Protein AF-A0A3M1T4E7-F1 (afdb_monomer)

Radius of gyration: 30.23 Å; Cα contacts (8 Å, |Δi|>4): 117; chains: 1; bounding box: 96×36×59 Å

Secondary structure (DSSP, 8-state):
---HHHHHHHHHHHHHHHHHHHHGGGS-SEEEEEE-TTS-EEEEEEHHHHHHHHHHHHHHHHHHHHHHHHH----TT-HHHHHHHHHHHHHHHHHHHHHHHHHHHHHTT----HHHHHHHHHHHHHHHHHHHHHHHHHHHHHHHHHHHH---TTSHHHHHHHHHHHHHHS------------------

Solvent-accessible surface area (backbone atoms only — not comparable to full-atom values): 11152 Å² total; per-residue (Å²): 129,86,48,75,50,53,53,52,41,50,49,51,33,53,48,46,45,50,50,43,63,73,48,52,86,73,46,48,68,75,19,66,66,37,62,49,99,88,53,46,77,79,36,69,30,56,36,70,55,48,58,45,45,54,37,48,50,44,47,52,50,51,53,52,64,66,46,53,69,76,74,54,83,71,66,87,85,51,63,68,56,56,58,52,52,44,50,50,54,42,51,52,45,52,52,51,48,50,52,47,49,53,44,51,38,34,53,68,67,52,72,69,58,56,78,59,53,50,58,51,56,49,46,56,54,51,50,54,56,52,55,60,53,54,56,48,56,55,51,50,54,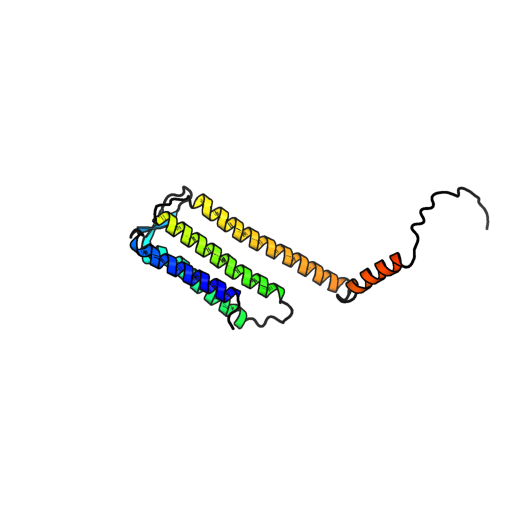54,52,50,49,36,65,74,68,66,55,66,90,81,59,58,72,61,47,55,55,48,53,52,48,52,56,66,68,56,72,76,93,74,87,82,90,82,88,83,82,89,82,82,92,82,88,134

Nearest PDB structures (foldseek):
  6wm3-assembly1_3  TM=3.863E-01  e=1.096E+00  Homo sapiens
  7u8p-assembly1_o  TM=3.570E-01  e=1.447E+00  Sus scrofa
  7u4t-assembly1_9  TM=3.219E-01  e=1.447E+00  Homo sapiens
  9brz-assembly1_g  TM=3.824E-01  e=2.388E+00  Mus musculus
  6xby-assembly1_g  TM=3.246E-01  e=2.525E+00  Bos taurus

Mean predicted aligned error: 13.59 Å

Foldseek 3Di:
DDDPLLVLLVVLLVVLVVVLVVCLVLFDQWQQQDADPVLHGPDTDGSVCSQCVLSVVSVVLSVVLSCVVVPDPDPPPVPVVVVVSSVLNNLVSVLSSQVSVQSSCVRSVVSDRCNVVVVVSVVVNVVSVVVVVVVVVVVVVVVVCCVVVVDDPPPDPVVVVVVVVVVVVPDDPDDDDDDDDDDDDDDD

pLDDT: mean 78.09, std 20.03, range [35.38, 98.0]

Sequence (188 aa):
MPRKAEIGAIALVVFAFAIGFAVYPQLPENYASHWNFAGEIDGYLPKSWGLFLIPAVMGVWVAILSLVPRFDRFPDNVRSFRSYYDGLIILICLFLLAINLQSILWNLGLQITPNTTFPILFGILWFYLGIQGGDRHRYYLAQTATIVEGVPRRRTRSRCRNALALRTAKGGWGVDSRSATTRSQTRH

Structure (mmCIF, N/CA/C/O backbone):
data_AF-A0A3M1T4E7-F1
#
_entry.id   AF-A0A3M1T4E7-F1
#
loop_
_atom_site.group_PDB
_atom_site.id
_atom_site.type_symbol
_atom_site.label_atom_id
_atom_site.label_alt_id
_atom_site.label_comp_id
_atom_site.label_asym_id
_atom_site.label_entity_id
_atom_site.label_seq_id
_atom_site.pdbx_PDB_ins_code
_atom_site.Cartn_x
_atom_site.Cartn_y
_atom_site.Cartn_z
_atom_site.occupancy
_atom_site.B_iso_or_equiv
_atom_site.auth_seq_id
_atom_site.auth_comp_id
_atom_site.auth_asym_id
_atom_site.auth_atom_id
_atom_site.pdbx_PDB_model_num
ATOM 1 N N . MET A 1 1 ? -2.465 -11.998 -24.389 1.00 43.97 1 MET A N 1
ATOM 2 C CA . MET A 1 1 ? -2.350 -12.822 -23.166 1.00 43.97 1 MET A CA 1
ATOM 3 C C . MET A 1 1 ? -1.848 -11.933 -22.044 1.00 43.97 1 MET A C 1
ATOM 5 O O . MET A 1 1 ? -0.958 -11.133 -22.332 1.00 43.97 1 MET A O 1
ATOM 9 N N . PRO A 1 2 ? -2.424 -12.016 -20.833 1.00 61.44 2 PRO A N 1
ATOM 10 C CA . PRO A 1 2 ? -1.954 -11.224 -19.706 1.00 61.44 2 PRO A CA 1
ATOM 11 C C . PRO A 1 2 ? -0.501 -11.583 -19.391 1.00 61.44 2 PRO A C 1
ATOM 13 O O . PRO A 1 2 ? -0.096 -12.746 -19.476 1.00 61.44 2 PRO A O 1
ATOM 16 N N . ARG A 1 3 ? 0.310 -10.572 -19.094 1.00 78.31 3 ARG A N 1
ATOM 17 C CA . ARG A 1 3 ? 1.732 -10.761 -18.780 1.00 78.31 3 ARG A CA 1
ATOM 18 C C . ARG A 1 3 ? 1.878 -11.440 -17.419 1.00 78.31 3 ARG A C 1
ATOM 20 O O . ARG A 1 3 ? 1.020 -11.300 -16.553 1.00 78.31 3 ARG A O 1
ATOM 27 N N . LYS A 1 4 ? 3.006 -12.121 -17.183 1.00 84.56 4 LYS A N 1
ATOM 28 C CA . LYS A 1 4 ? 3.296 -12.765 -15.884 1.00 84.56 4 LYS A CA 1
ATOM 29 C C . LYS A 1 4 ? 3.168 -11.784 -14.707 1.00 84.56 4 LYS A C 1
ATOM 31 O O . LYS A 1 4 ? 2.613 -12.145 -13.676 1.00 84.56 4 LYS A O 1
ATOM 36 N N . ALA A 1 5 ? 3.628 -10.543 -14.885 1.00 86.44 5 ALA A N 1
ATOM 37 C CA . ALA A 1 5 ? 3.515 -9.491 -13.876 1.00 86.44 5 ALA A CA 1
ATOM 38 C C . ALA A 1 5 ? 2.066 -9.031 -13.644 1.00 86.44 5 ALA A C 1
ATOM 40 O O . ALA A 1 5 ? 1.688 -8.779 -12.509 1.00 86.44 5 ALA A O 1
ATOM 41 N N . GLU A 1 6 ? 1.230 -8.980 -14.685 1.00 89.00 6 GLU A N 1
ATOM 42 C CA . GLU A 1 6 ? -0.196 -8.655 -14.531 1.00 89.00 6 GLU A CA 1
ATOM 43 C C . GLU A 1 6 ? -0.913 -9.740 -13.728 1.00 89.00 6 GLU A C 1
ATOM 45 O O . GLU A 1 6 ? -1.648 -9.425 -12.802 1.00 89.00 6 GLU A O 1
ATOM 50 N N . ILE A 1 7 ? -0.644 -11.016 -14.025 1.00 92.12 7 ILE A N 1
ATOM 51 C CA . ILE A 1 7 ? -1.199 -12.146 -13.265 1.00 92.12 7 ILE A CA 1
ATOM 52 C C . ILE A 1 7 ? -0.763 -12.064 -11.798 1.00 92.12 7 ILE A C 1
ATOM 54 O O . ILE A 1 7 ? -1.594 -12.207 -10.906 1.00 92.12 7 ILE A O 1
ATOM 58 N N . GLY A 1 8 ? 0.521 -11.787 -11.545 1.00 94.06 8 GLY A N 1
ATOM 59 C CA . GLY A 1 8 ? 1.037 -11.593 -10.190 1.00 94.06 8 GLY A CA 1
ATOM 60 C C . GLY A 1 8 ? 0.361 -10.429 -9.461 1.00 94.06 8 GLY A C 1
ATOM 61 O O . GLY A 1 8 ? -0.056 -10.582 -8.318 1.00 94.06 8 GLY A O 1
ATOM 62 N N . ALA A 1 9 ? 0.185 -9.287 -10.125 1.00 94.50 9 ALA A N 1
ATOM 63 C CA . ALA A 1 9 ? -0.476 -8.122 -9.545 1.00 94.50 9 ALA A CA 1
ATOM 64 C C . ALA A 1 9 ? -1.962 -8.383 -9.250 1.00 94.50 9 ALA A C 1
ATOM 66 O O . ALA A 1 9 ? -2.443 -8.049 -8.172 1.00 94.50 9 ALA A O 1
ATOM 67 N N . ILE A 1 10 ? -2.676 -9.044 -10.165 1.00 95.06 10 ILE A N 1
ATOM 68 C CA . ILE A 1 10 ? -4.068 -9.467 -9.957 1.00 95.06 10 ILE A CA 1
ATOM 69 C C . ILE A 1 10 ? -4.156 -10.433 -8.771 1.00 95.06 10 ILE A C 1
ATOM 71 O O . ILE A 1 10 ? -5.038 -10.280 -7.930 1.00 95.06 10 ILE A O 1
ATOM 75 N N . ALA A 1 11 ? -3.228 -11.386 -8.659 1.00 96.25 11 ALA A N 1
ATOM 76 C CA . ALA A 1 11 ? -3.179 -12.300 -7.524 1.00 96.25 11 ALA A CA 1
ATOM 77 C C . ALA A 1 11 ? -2.989 -11.549 -6.195 1.00 96.25 11 ALA A C 1
ATOM 79 O O . ALA A 1 11 ? -3.667 -11.874 -5.226 1.00 96.25 11 ALA A O 1
ATOM 80 N N . LEU A 1 12 ? -2.146 -10.509 -6.156 1.00 97.38 12 LEU A N 1
ATOM 81 C CA . LEU A 1 12 ? -1.98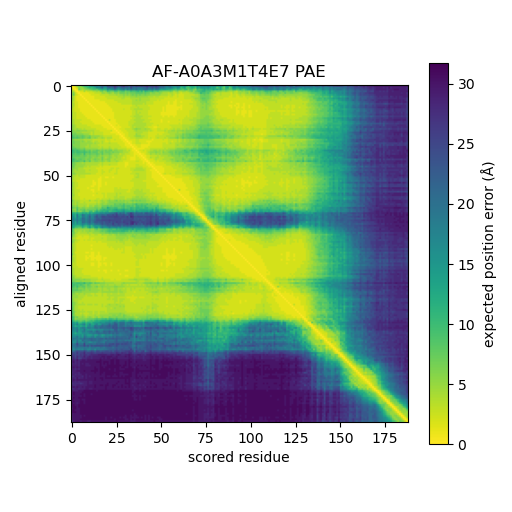5 -9.654 -4.970 1.00 97.38 12 LEU A CA 1
ATOM 82 C C . LEU A 1 12 ? -3.272 -8.897 -4.617 1.00 97.38 12 LEU A C 1
ATOM 84 O O . LEU A 1 12 ? -3.607 -8.796 -3.441 1.00 97.38 12 LEU A O 1
ATOM 88 N N . VAL A 1 13 ? -4.010 -8.393 -5.612 1.00 97.50 13 VAL A N 1
ATOM 89 C CA . VAL A 1 13 ? -5.308 -7.731 -5.391 1.00 97.50 13 VAL A CA 1
ATOM 90 C C . VAL A 1 13 ? -6.316 -8.716 -4.801 1.00 97.50 13 VAL A C 1
ATOM 92 O O . VAL A 1 13 ? -6.927 -8.431 -3.774 1.00 97.50 13 VAL A O 1
ATOM 95 N N . VAL A 1 14 ? -6.462 -9.896 -5.411 1.00 97.88 14 VAL A N 1
ATOM 96 C CA . VAL A 1 14 ? -7.365 -10.950 -4.920 1.00 97.88 14 VAL A CA 1
ATOM 97 C C . VAL A 1 14 ? -6.980 -11.374 -3.506 1.00 97.88 14 VAL A C 1
ATOM 99 O O . VAL A 1 14 ? -7.850 -11.519 -2.653 1.00 97.88 14 VAL A O 1
ATOM 102 N N . PHE A 1 15 ? -5.685 -11.520 -3.239 1.00 98.00 15 PHE A N 1
ATOM 103 C CA . PHE A 1 15 ? -5.168 -11.843 -1.916 1.00 98.00 15 PHE A CA 1
ATOM 104 C C . PHE A 1 15 ? -5.513 -10.765 -0.878 1.00 98.00 15 PHE A C 1
ATOM 106 O O . PHE A 1 15 ? -5.985 -11.103 0.206 1.00 98.00 15 PHE A O 1
ATOM 113 N N . ALA A 1 16 ? -5.366 -9.480 -1.219 1.00 97.75 16 ALA A N 1
ATOM 114 C CA . ALA A 1 16 ? -5.744 -8.369 -0.344 1.00 97.75 16 ALA A CA 1
ATOM 115 C C . ALA A 1 16 ? -7.240 -8.410 0.018 1.00 97.75 16 ALA A C 1
ATOM 117 O O . ALA A 1 16 ? -7.603 -8.318 1.190 1.00 97.75 16 ALA A O 1
ATOM 118 N N . PHE A 1 17 ? -8.112 -8.626 -0.975 1.00 97.88 17 PHE A N 1
ATOM 119 C CA . PHE A 1 17 ? -9.547 -8.798 -0.734 1.00 97.88 17 PHE A CA 1
ATOM 120 C C . PHE A 1 17 ? -9.845 -10.034 0.119 1.00 97.88 17 PHE A C 1
ATOM 122 O O . PHE A 1 17 ? -10.643 -9.944 1.047 1.00 97.88 17 PHE A O 1
ATOM 129 N N . ALA A 1 18 ? -9.199 -11.169 -0.161 1.00 98.00 18 ALA A N 1
ATOM 130 C CA . ALA A 1 18 ? -9.402 -12.409 0.582 1.00 98.00 18 ALA A CA 1
ATOM 131 C C . ALA A 1 18 ? -9.062 -12.248 2.070 1.00 98.00 18 ALA A C 1
ATOM 133 O O . ALA A 1 18 ? -9.845 -12.670 2.921 1.00 98.00 18 ALA A O 1
ATOM 134 N N . ILE A 1 19 ? -7.946 -11.583 2.389 1.00 97.44 19 ILE A N 1
ATOM 135 C CA . ILE A 1 19 ? -7.593 -11.251 3.774 1.00 97.44 19 ILE A CA 1
ATOM 136 C C . ILE A 1 19 ? -8.655 -10.342 4.386 1.00 97.44 19 ILE A C 1
ATOM 138 O O . ILE A 1 19 ? -9.133 -10.636 5.478 1.00 97.44 19 ILE A O 1
ATOM 142 N N . GLY A 1 20 ? -9.057 -9.282 3.677 1.00 95.75 20 GLY A N 1
ATOM 143 C CA . GLY A 1 20 ? -10.092 -8.359 4.140 1.00 95.75 20 GLY A CA 1
ATOM 144 C C . GLY A 1 20 ? -11.390 -9.079 4.510 1.00 95.75 20 GLY A C 1
ATOM 145 O O . GLY A 1 20 ? -11.901 -8.898 5.610 1.00 95.75 20 GLY A O 1
ATOM 146 N N . PHE A 1 21 ? -11.889 -9.969 3.649 1.00 97.25 21 PHE A N 1
ATOM 147 C CA . PHE A 1 21 ? -13.079 -10.768 3.953 1.00 97.25 21 PHE A CA 1
ATOM 148 C C . PHE A 1 21 ? -12.877 -11.720 5.137 1.00 97.25 21 PHE A C 1
ATOM 150 O O . PHE A 1 21 ? -13.780 -11.852 5.961 1.00 97.25 21 PHE A O 1
ATOM 157 N N . ALA A 1 22 ? -11.706 -12.353 5.255 1.00 97.25 22 ALA A N 1
ATOM 158 C CA . ALA A 1 22 ? -11.415 -13.290 6.338 1.00 97.25 22 ALA A CA 1
ATOM 159 C C . ALA A 1 22 ? -11.392 -12.618 7.723 1.00 97.25 22 ALA A C 1
ATOM 161 O O . ALA A 1 22 ? -11.861 -13.201 8.701 1.00 97.25 22 ALA A O 1
ATOM 162 N N . VAL A 1 23 ? -10.870 -11.391 7.813 1.00 96.06 23 VAL A N 1
ATOM 163 C CA . VAL A 1 23 ? -10.735 -10.651 9.082 1.00 96.06 23 VAL A CA 1
ATOM 164 C C . VAL A 1 23 ? -11.893 -9.686 9.352 1.00 96.06 23 VAL A C 1
ATOM 166 O O . VAL A 1 23 ? -12.008 -9.176 10.463 1.00 96.06 23 VAL A O 1
ATOM 169 N N . TYR A 1 24 ? -12.792 -9.475 8.384 1.00 95.75 24 TYR A N 1
ATOM 170 C CA . TYR A 1 24 ? -13.933 -8.554 8.485 1.00 95.75 24 TYR A CA 1
ATOM 171 C C . TYR A 1 24 ? -1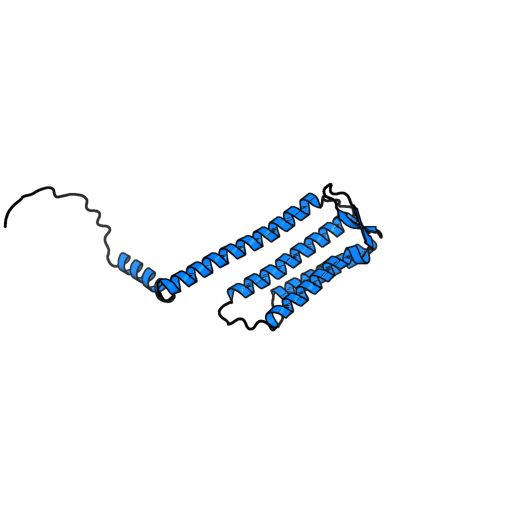4.755 -8.675 9.785 1.00 95.75 24 TYR A C 1
ATOM 173 O O . TYR A 1 24 ? -15.085 -7.635 10.361 1.00 95.75 24 TYR A O 1
ATOM 181 N N . PRO A 1 25 ? -15.082 -9.885 10.295 1.00 95.12 25 PRO A N 1
ATOM 182 C CA . PRO A 1 25 ? -15.890 -10.026 11.511 1.00 95.12 25 PRO A CA 1
ATOM 183 C C . PRO A 1 25 ? -15.163 -9.608 12.795 1.00 95.12 25 PRO A C 1
ATOM 185 O O . PRO A 1 25 ? -15.812 -9.337 13.797 1.00 95.12 25 PRO A O 1
ATOM 188 N N . GLN A 1 26 ? -13.828 -9.596 12.777 1.00 94.44 26 GLN A N 1
ATOM 189 C CA . GLN A 1 26 ? -12.987 -9.319 13.947 1.00 94.44 26 GLN A CA 1
ATOM 190 C C . GLN A 1 26 ? -1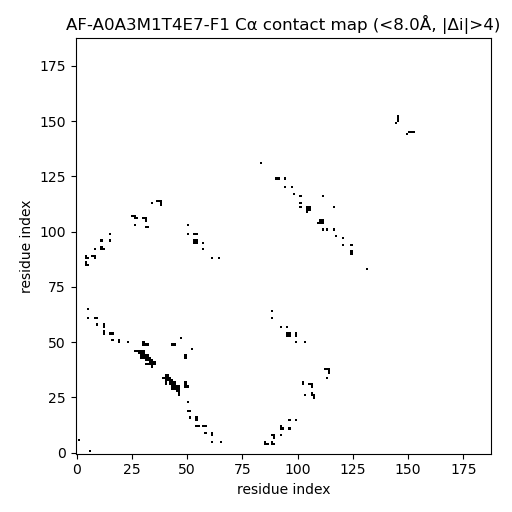2.650 -7.830 14.076 1.00 94.44 26 GLN A C 1
ATOM 192 O O . GLN A 1 26 ? -12.144 -7.396 15.107 1.00 94.44 26 GLN A O 1
ATOM 197 N N . LEU A 1 27 ? -12.900 -7.054 13.020 1.00 93.81 27 LEU A N 1
ATOM 198 C CA . LEU A 1 27 ? -12.540 -5.646 12.958 1.00 93.81 27 LEU A CA 1
ATOM 199 C C . LEU A 1 27 ? -13.608 -4.752 13.611 1.00 93.81 27 LEU A C 1
ATOM 201 O O . LEU A 1 27 ? -14.807 -5.016 13.464 1.00 93.81 27 LEU A O 1
ATOM 205 N N . PRO A 1 28 ? -13.188 -3.661 14.276 1.00 93.75 28 PRO A N 1
ATOM 206 C CA . PRO A 1 28 ? -14.100 -2.697 14.879 1.00 93.75 28 PRO A CA 1
ATOM 207 C C . PRO A 1 28 ? -14.913 -1.945 13.816 1.00 93.75 28 PRO A C 1
ATOM 209 O O . PRO A 1 28 ? -14.461 -1.756 12.686 1.00 93.75 28 PRO A O 1
ATOM 212 N N . GLU A 1 29 ? -16.106 -1.466 14.190 1.00 92.62 29 GLU A N 1
ATOM 213 C CA . GLU A 1 29 ? -16.936 -0.626 13.305 1.00 92.62 29 GLU A CA 1
ATOM 214 C C . GLU A 1 29 ? -16.252 0.705 12.956 1.00 92.62 29 GLU A C 1
ATOM 216 O O . GLU A 1 29 ? -16.323 1.166 11.813 1.00 92.62 29 GLU A O 1
ATOM 221 N N . ASN A 1 30 ? -15.539 1.280 13.930 1.00 91.75 30 ASN A N 1
ATOM 222 C CA . ASN A 1 30 ? -14.707 2.465 13.754 1.00 91.75 30 ASN A CA 1
ATOM 223 C C . ASN A 1 30 ? -13.292 2.034 13.375 1.00 91.75 30 ASN A C 1
ATOM 225 O O . ASN A 1 30 ? -12.495 1.663 14.236 1.00 91.75 30 ASN A O 1
ATOM 229 N N . TYR A 1 31 ? -12.988 2.086 12.083 1.00 93.75 31 TYR A N 1
ATOM 230 C CA . TYR A 1 31 ? -11.715 1.627 11.549 1.00 93.75 31 TYR A CA 1
ATOM 231 C C . TYR A 1 31 ? -10.718 2.783 11.490 1.00 93.75 31 TYR A C 1
ATOM 233 O O . TYR A 1 31 ? -10.939 3.762 10.774 1.00 93.75 31 TYR A O 1
ATOM 241 N N . ALA A 1 32 ? -9.623 2.679 12.241 1.00 94.12 32 ALA A N 1
ATOM 242 C CA . ALA A 1 32 ? -8.549 3.663 12.232 1.00 94.12 32 ALA A CA 1
ATOM 243 C C . ALA A 1 32 ? -7.911 3.711 10.839 1.00 94.12 32 ALA A C 1
ATOM 245 O O . ALA A 1 32 ? -7.373 2.709 10.353 1.00 94.12 32 ALA A O 1
ATOM 246 N N . SER A 1 33 ? -8.005 4.872 10.193 1.00 92.44 33 SER A N 1
ATOM 247 C CA . SER A 1 33 ? -7.588 5.070 8.802 1.00 92.44 33 SER A CA 1
ATOM 248 C C . SER A 1 33 ? -6.489 6.111 8.643 1.00 92.44 33 SER A C 1
ATOM 250 O O . SER A 1 33 ? -5.843 6.147 7.597 1.00 92.44 33 SER A O 1
ATOM 252 N N . HIS A 1 34 ? -6.299 6.972 9.641 1.00 93.06 34 HIS A N 1
ATOM 253 C CA . HIS A 1 34 ? -5.294 8.023 9.613 1.00 93.06 34 HIS A CA 1
ATOM 254 C C . HIS A 1 34 ? -4.621 8.167 10.978 1.00 93.06 34 HIS A C 1
ATOM 256 O O . HIS A 1 34 ? -5.241 7.920 12.016 1.00 93.06 34 HIS A O 1
ATOM 262 N N . TRP A 1 35 ? -3.341 8.533 10.936 1.00 93.19 35 TRP A N 1
ATOM 263 C CA . TRP A 1 35 ? -2.509 8.757 12.108 1.00 93.19 35 TRP A CA 1
ATOM 264 C C . TRP A 1 35 ? -1.739 10.063 11.946 1.00 93.19 35 TRP A C 1
ATOM 266 O O . TRP A 1 35 ? -1.205 10.345 10.870 1.00 93.19 35 TRP A O 1
ATOM 276 N N . ASN A 1 36 ? -1.653 10.836 13.024 1.00 91.94 36 ASN A N 1
ATOM 277 C CA . ASN A 1 36 ? -0.899 12.083 13.066 1.00 91.94 36 ASN A CA 1
ATOM 278 C C . ASN A 1 36 ? 0.620 11.829 13.206 1.00 91.94 36 ASN A C 1
ATOM 280 O O . ASN A 1 36 ? 1.088 10.698 13.351 1.00 91.94 36 ASN A O 1
ATOM 284 N N . PHE A 1 37 ? 1.419 12.900 13.231 1.00 88.25 37 PHE A N 1
ATOM 285 C CA . PHE A 1 37 ? 2.878 12.807 13.410 1.00 88.25 37 PHE A CA 1
ATOM 286 C C . PHE A 1 37 ? 3.321 12.237 14.767 1.00 88.25 37 PHE A C 1
ATOM 288 O O . PHE A 1 37 ? 4.455 11.777 14.882 1.00 88.25 37 PHE A O 1
ATOM 295 N N . ALA A 1 38 ? 2.455 12.240 15.783 1.00 88.75 38 ALA A N 1
ATOM 296 C CA . ALA A 1 38 ? 2.706 11.580 17.064 1.00 88.75 38 ALA A CA 1
ATOM 297 C C . ALA A 1 38 ? 2.373 10.074 17.027 1.00 88.75 38 ALA A C 1
ATOM 299 O O . ALA A 1 38 ? 2.720 9.345 17.952 1.00 88.75 38 ALA A O 1
ATOM 300 N N . GLY A 1 39 ? 1.768 9.584 15.937 1.00 86.25 39 GLY A N 1
ATOM 301 C CA . GLY A 1 39 ? 1.347 8.190 15.781 1.00 86.25 39 GLY A CA 1
ATOM 302 C C . GLY A 1 39 ? -0.014 7.898 16.415 1.00 86.25 39 GLY A C 1
ATOM 303 O O . GLY A 1 39 ? -0.384 6.735 16.566 1.00 86.25 39 GLY A O 1
ATOM 304 N N . GLU A 1 40 ? -0.756 8.939 16.785 1.00 90.12 40 GLU A N 1
ATOM 305 C CA . GLU A 1 40 ? -2.094 8.841 17.356 1.00 90.12 40 GLU A CA 1
ATOM 306 C C . GLU A 1 40 ? -3.143 8.855 16.247 1.00 90.12 40 GLU A C 1
ATOM 308 O O . GLU A 1 40 ? -2.947 9.467 15.196 1.00 90.12 40 GLU A O 1
ATOM 313 N N . ILE A 1 41 ? -4.272 8.195 16.493 1.00 92.06 41 ILE A N 1
ATOM 314 C CA . ILE A 1 41 ? -5.371 8.121 15.533 1.00 92.06 41 ILE A CA 1
ATOM 315 C C . ILE A 1 41 ? -6.124 9.454 15.545 1.00 92.06 41 ILE A C 1
ATOM 317 O O . ILE A 1 41 ? -6.716 9.822 16.557 1.00 92.06 41 ILE A O 1
ATOM 321 N N . ASP A 1 42 ? -6.150 10.146 14.413 1.00 93.19 42 ASP A N 1
ATOM 322 C CA . ASP A 1 42 ? -6.893 11.397 14.212 1.00 93.19 42 ASP A CA 1
ATOM 323 C C . ASP A 1 42 ? -7.974 11.275 13.123 1.00 93.19 42 ASP A C 1
ATOM 325 O O . ASP A 1 42 ? -8.721 12.222 12.875 1.00 93.19 42 ASP A O 1
ATOM 329 N N . GLY A 1 43 ? -8.108 10.097 12.502 1.00 93.12 43 GLY A N 1
ATOM 330 C CA . GLY A 1 43 ? -9.117 9.832 11.483 1.00 93.12 43 GLY A CA 1
ATOM 331 C C . GLY A 1 43 ? -9.623 8.393 11.485 1.00 93.12 43 GLY A C 1
ATOM 332 O O . GLY A 1 43 ? -8.851 7.432 11.565 1.00 93.12 43 GLY A O 1
ATOM 333 N N . TYR A 1 44 ? -10.940 8.264 11.332 1.00 95.75 44 TYR A N 1
ATOM 334 C CA . TYR A 1 44 ? -11.649 6.994 11.225 1.00 95.75 44 TYR A CA 1
ATOM 335 C C . TYR A 1 44 ? -12.458 6.932 9.933 1.00 95.75 44 TYR A C 1
ATOM 337 O O . TYR A 1 44 ? -12.965 7.942 9.442 1.00 95.75 44 TYR A O 1
ATOM 345 N N . LEU A 1 45 ? -12.637 5.718 9.427 1.00 94.62 45 LEU A N 1
ATOM 346 C CA . LEU A 1 45 ? -13.562 5.403 8.347 1.00 94.62 45 LEU A CA 1
ATOM 347 C C . LEU A 1 45 ? -14.541 4.313 8.794 1.00 94.62 45 LEU A C 1
ATOM 349 O O . LEU A 1 45 ? -14.225 3.529 9.695 1.00 94.62 45 LEU A O 1
ATOM 353 N N . PRO A 1 46 ? -15.711 4.202 8.136 1.00 95.50 46 PRO A N 1
ATOM 354 C CA . PRO A 1 46 ? -16.549 3.022 8.284 1.00 95.50 46 PRO A CA 1
ATOM 355 C C . PRO A 1 46 ? -15.747 1.769 7.923 1.00 95.50 46 PRO A C 1
ATOM 357 O O . PRO A 1 46 ? -15.028 1.768 6.920 1.00 95.50 46 PRO A O 1
ATOM 360 N N . LYS A 1 47 ? -15.907 0.692 8.697 1.00 93.31 47 LYS A N 1
ATOM 361 C CA . LYS A 1 47 ? -15.187 -0.584 8.537 1.00 93.31 47 LYS A CA 1
ATOM 362 C C . LYS A 1 47 ? -15.039 -1.069 7.092 1.00 93.31 47 LYS A C 1
ATOM 364 O O . LYS A 1 47 ? -13.950 -1.452 6.676 1.00 93.31 47 LYS A O 1
ATOM 369 N N . SER A 1 48 ? -16.115 -1.030 6.305 1.00 94.31 48 SER A N 1
ATOM 370 C CA . SER A 1 48 ? -16.092 -1.437 4.892 1.00 94.31 48 SER A CA 1
ATOM 371 C C . SER A 1 48 ? -15.161 -0.572 4.041 1.00 94.31 48 SER A C 1
ATOM 373 O O . SER A 1 48 ? -14.358 -1.102 3.276 1.00 94.31 48 SER A O 1
ATOM 375 N N . TRP A 1 49 ? -15.234 0.748 4.196 1.00 94.31 49 TRP A N 1
ATOM 376 C CA . TRP A 1 49 ? -14.373 1.685 3.481 1.00 94.31 49 TRP A CA 1
ATOM 377 C C . TRP A 1 49 ? -12.925 1.578 3.950 1.00 94.31 49 TRP A C 1
ATOM 379 O O . TRP A 1 49 ? -12.037 1.439 3.117 1.00 94.31 49 TRP A O 1
ATOM 389 N N . GLY A 1 50 ? -12.681 1.564 5.260 1.00 92.81 50 GLY A N 1
ATOM 390 C CA . GLY A 1 50 ? -11.330 1.449 5.812 1.00 92.81 50 GLY A CA 1
ATOM 391 C C . GLY A 1 50 ? -10.597 0.186 5.349 1.00 92.81 50 GLY A C 1
ATOM 392 O O . GLY A 1 50 ? -9.419 0.247 4.996 1.00 92.81 50 GLY A O 1
ATOM 393 N N . LEU A 1 51 ? -11.310 -0.941 5.264 1.00 95.31 51 LEU A N 1
ATOM 394 C CA . LEU A 1 51 ? -10.717 -2.223 4.896 1.00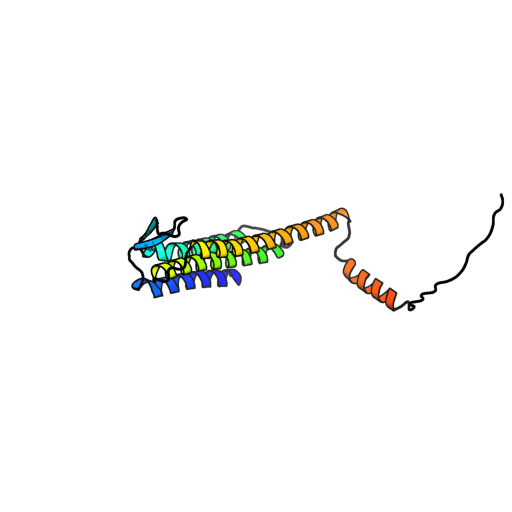 95.31 51 LEU A CA 1
ATOM 395 C C . LEU A 1 51 ? -10.523 -2.408 3.385 1.00 95.31 51 LEU A C 1
ATOM 397 O O . LEU A 1 51 ? -9.479 -2.903 2.955 1.00 95.31 51 LEU A O 1
ATOM 401 N N . PHE A 1 52 ? -11.520 -2.033 2.576 1.00 96.88 52 PHE A N 1
ATOM 402 C CA . PHE A 1 52 ? -11.548 -2.363 1.146 1.00 96.88 52 PHE A CA 1
ATOM 403 C C . PHE A 1 52 ? -11.105 -1.228 0.219 1.00 96.88 52 PHE A C 1
ATOM 405 O O . PHE A 1 52 ? -10.879 -1.481 -0.965 1.00 96.88 52 PHE A O 1
ATOM 412 N N . LEU A 1 53 ? -10.911 -0.004 0.723 1.00 96.38 53 LEU A N 1
ATOM 413 C CA . LEU A 1 53 ? -10.478 1.123 -0.107 1.00 96.38 53 LEU A CA 1
ATOM 414 C C . LEU A 1 53 ? -9.098 0.887 -0.733 1.00 96.38 53 LEU A C 1
ATOM 416 O O . LEU A 1 53 ? -8.944 1.062 -1.939 1.00 96.38 53 LEU A O 1
ATOM 420 N N . ILE A 1 54 ? -8.101 0.448 0.044 1.00 96.12 54 ILE A N 1
ATOM 421 C CA . ILE A 1 54 ? -6.755 0.190 -0.498 1.00 96.12 54 ILE A CA 1
ATOM 422 C C . ILE A 1 54 ? -6.760 -0.974 -1.508 1.00 96.12 54 ILE A C 1
ATOM 424 O O . ILE A 1 54 ? -6.245 -0.779 -2.611 1.00 96.12 54 ILE A O 1
ATOM 428 N N . PRO A 1 55 ? -7.378 -2.140 -1.225 1.00 97.31 55 PRO A N 1
ATOM 429 C CA . PRO A 1 55 ? -7.548 -3.198 -2.222 1.00 97.31 55 PRO A CA 1
ATOM 430 C C . PRO A 1 55 ? -8.252 -2.727 -3.505 1.00 97.31 55 PRO A C 1
ATOM 432 O O . PRO A 1 55 ? -7.841 -3.094 -4.608 1.00 97.31 55 PRO A O 1
ATOM 435 N N . ALA A 1 56 ? -9.268 -1.864 -3.392 1.00 97.44 56 ALA A N 1
ATOM 436 C CA . ALA A 1 56 ? -9.942 -1.280 -4.550 1.00 97.44 56 ALA A CA 1
ATOM 437 C C . ALA A 1 56 ? -9.006 -0.367 -5.363 1.00 97.44 56 ALA A C 1
ATOM 439 O O . ALA A 1 56 ? -8.940 -0.492 -6.588 1.00 97.44 56 ALA A O 1
ATOM 440 N N . VAL A 1 57 ? -8.226 0.492 -4.696 1.00 96.62 57 VAL A N 1
ATOM 441 C CA 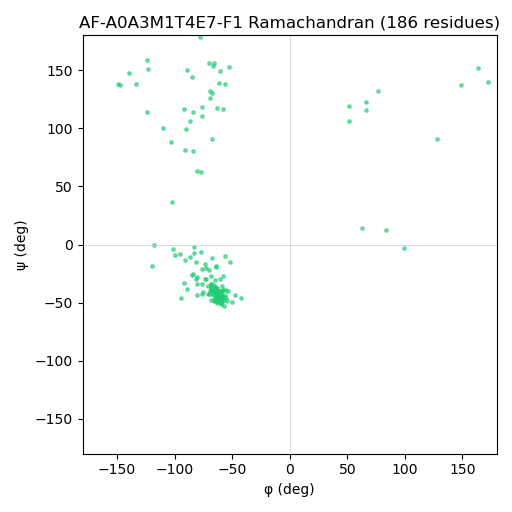. VAL A 1 57 ? -7.202 1.333 -5.341 1.00 96.62 57 VAL A CA 1
ATOM 442 C C . VAL A 1 57 ? -6.150 0.475 -6.046 1.00 96.62 57 VAL A C 1
ATOM 444 O O . VAL A 1 57 ? -5.786 0.785 -7.179 1.00 96.62 57 VAL A O 1
ATOM 447 N N . MET A 1 58 ? -5.709 -0.637 -5.445 1.00 96.38 58 MET A N 1
ATOM 448 C CA . MET A 1 58 ? -4.811 -1.588 -6.111 1.00 96.38 58 MET A CA 1
ATOM 449 C C . MET A 1 58 ? -5.441 -2.150 -7.392 1.00 96.38 58 MET A C 1
ATOM 451 O O . MET A 1 58 ? -4.782 -2.203 -8.428 1.00 96.38 58 MET A O 1
ATOM 455 N N . GLY A 1 59 ? -6.721 -2.533 -7.350 1.00 96.00 59 GLY A N 1
ATOM 456 C CA . GLY A 1 59 ? -7.449 -3.024 -8.523 1.00 96.00 59 GLY A CA 1
ATOM 457 C C . GLY A 1 59 ? -7.508 -1.995 -9.655 1.00 96.00 59 GLY A C 1
ATOM 458 O O . GLY A 1 59 ? -7.178 -2.313 -10.799 1.00 96.00 59 GLY A O 1
ATOM 459 N N . VAL A 1 60 ? -7.850 -0.744 -9.330 1.00 95.19 60 VAL A N 1
ATOM 460 C CA . VAL A 1 60 ? -7.860 0.374 -10.290 1.00 95.19 60 VAL A CA 1
ATOM 461 C C . VAL A 1 60 ? -6.463 0.616 -10.862 1.00 95.19 60 VAL A C 1
ATOM 463 O O . VAL A 1 60 ? -6.309 0.760 -12.074 1.00 95.19 60 VAL A O 1
ATOM 466 N N . TRP A 1 61 ? -5.433 0.601 -10.015 1.00 92.31 61 TRP A N 1
ATOM 467 C CA . TRP A 1 61 ? -4.044 0.778 -10.428 1.00 92.31 61 TRP A CA 1
ATOM 468 C C . TRP A 1 61 ? -3.607 -0.281 -11.444 1.00 92.31 61 TRP A C 1
ATOM 470 O O . TRP A 1 61 ? -3.098 0.047 -12.519 1.00 92.31 61 TRP A O 1
ATOM 480 N N . VAL A 1 62 ? -3.871 -1.556 -11.148 1.00 93.00 62 VAL A N 1
ATOM 481 C CA . VAL A 1 62 ? -3.571 -2.673 -12.054 1.00 93.00 62 VAL A CA 1
ATOM 482 C C . VAL A 1 62 ? -4.360 -2.553 -13.358 1.00 93.00 62 VAL A C 1
ATOM 484 O O . VAL A 1 62 ? -3.797 -2.796 -14.427 1.00 93.00 62 VAL A O 1
ATOM 487 N N . ALA A 1 63 ? -5.629 -2.143 -13.305 1.00 91.56 63 ALA A N 1
ATOM 488 C CA . ALA A 1 63 ? -6.459 -1.961 -14.493 1.00 91.56 63 ALA A CA 1
ATOM 489 C C . ALA A 1 63 ? -5.912 -0.862 -15.417 1.00 91.56 63 ALA A C 1
ATOM 491 O O . ALA A 1 63 ? -5.725 -1.103 -16.612 1.00 91.56 63 ALA A O 1
ATOM 492 N N . ILE A 1 64 ? -5.586 0.312 -14.863 1.00 89.38 64 ILE A N 1
ATOM 493 C CA . ILE A 1 64 ? -5.011 1.435 -15.616 1.00 89.38 64 ILE A CA 1
ATOM 494 C C . ILE A 1 64 ? -3.685 1.010 -16.253 1.00 89.38 64 ILE A C 1
ATOM 496 O O . ILE A 1 64 ? -3.498 1.161 -17.461 1.00 89.38 64 ILE A O 1
ATOM 500 N N . LEU A 1 65 ? -2.776 0.413 -15.480 1.00 85.50 65 LEU A N 1
ATOM 501 C CA . LEU A 1 65 ? -1.453 0.039 -15.984 1.00 85.50 65 LEU A CA 1
ATOM 502 C C . LEU A 1 65 ? -1.465 -1.174 -16.933 1.00 85.50 65 LEU A C 1
ATOM 504 O O . LEU A 1 65 ? -0.568 -1.347 -17.755 1.00 85.50 65 LEU A O 1
ATOM 508 N N . SER A 1 66 ? -2.504 -2.003 -16.898 1.00 83.88 66 SER A N 1
ATOM 509 C CA . SER A 1 66 ? -2.703 -3.043 -17.917 1.00 83.88 66 SER A CA 1
ATOM 510 C C . SER A 1 66 ? -3.228 -2.468 -19.238 1.00 83.88 66 SER A C 1
ATOM 512 O O . SER A 1 66 ? -3.095 -3.094 -20.296 1.00 83.88 66 SER A O 1
ATOM 514 N N . LEU A 1 67 ? -3.833 -1.279 -19.191 1.00 84.06 67 LEU A N 1
ATOM 515 C CA . LEU A 1 67 ? -4.411 -0.605 -20.346 1.00 84.06 67 LEU A CA 1
ATOM 516 C C . LEU A 1 67 ? -3.390 0.286 -21.073 1.00 84.06 67 LEU A C 1
ATOM 518 O O . LEU A 1 67 ? -3.366 0.283 -22.303 1.00 84.06 67 LEU A O 1
ATOM 522 N N . VAL A 1 68 ? -2.504 0.978 -20.344 1.00 82.44 68 VAL A N 1
ATOM 523 C CA . VAL A 1 68 ? -1.494 1.899 -20.916 1.00 82.44 68 VAL A CA 1
ATOM 524 C C . VAL A 1 68 ? -0.676 1.274 -22.065 1.00 82.44 68 VAL A C 1
ATOM 526 O O . VAL A 1 68 ? -0.630 1.872 -23.142 1.00 82.44 68 VAL A O 1
ATOM 529 N N . PRO A 1 69 ? -0.099 0.058 -21.946 1.00 73.88 69 PRO A N 1
ATOM 530 C CA . PRO A 1 69 ? 0.719 -0.527 -23.012 1.00 73.88 69 PRO A CA 1
ATOM 531 C C . PRO A 1 69 ? -0.058 -0.888 -24.282 1.00 73.88 69 PRO A C 1
ATOM 533 O O . PRO A 1 69 ? 0.561 -1.237 -25.283 1.00 73.88 69 PRO A O 1
ATOM 536 N N . ARG A 1 70 ? -1.398 -0.873 -24.246 1.00 74.62 70 ARG A N 1
ATOM 537 C CA . ARG A 1 70 ? -2.242 -1.150 -25.418 1.00 74.62 70 ARG A CA 1
ATOM 538 C C . ARG A 1 70 ? -2.376 0.064 -26.329 1.00 74.62 70 ARG A C 1
ATOM 540 O O . ARG A 1 70 ? -2.574 -0.105 -27.527 1.00 74.62 70 ARG A O 1
ATOM 547 N N . PHE A 1 71 ? -2.270 1.264 -25.767 1.00 73.44 71 PHE A N 1
ATOM 548 C CA . PHE A 1 71 ? -2.278 2.507 -26.534 1.00 73.44 71 PHE A CA 1
ATOM 549 C C . PHE A 1 71 ? -0.891 2.858 -27.065 1.00 73.44 71 PHE A C 1
ATOM 551 O O . PHE A 1 71 ? -0.768 3.503 -28.106 1.00 73.44 71 PHE A O 1
ATOM 558 N N . ASP A 1 72 ? 0.151 2.396 -26.378 1.00 64.12 72 ASP A N 1
ATOM 559 C CA . ASP A 1 72 ? 1.511 2.789 -26.695 1.00 64.12 72 ASP A CA 1
ATOM 560 C C . ASP A 1 72 ? 2.152 1.904 -27.775 1.00 64.12 72 ASP A C 1
ATOM 562 O O . ASP A 1 72 ? 2.547 0.756 -27.541 1.00 64.12 72 ASP A O 1
ATOM 566 N N . ARG A 1 73 ? 2.286 2.455 -28.987 1.00 59.50 73 ARG A N 1
ATOM 567 C CA . ARG A 1 73 ? 3.076 1.874 -30.084 1.00 59.50 73 ARG A CA 1
ATOM 568 C C . ARG A 1 73 ? 4.557 2.203 -29.880 1.00 59.50 73 ARG A C 1
ATOM 570 O O . ARG A 1 73 ? 5.175 2.880 -30.698 1.00 59.50 73 ARG A O 1
ATOM 577 N N . PHE A 1 74 ? 5.156 1.719 -28.794 1.00 60.41 74 PHE A N 1
ATOM 578 C CA . PHE A 1 74 ? 6.606 1.823 -28.658 1.00 60.41 74 PHE A CA 1
ATOM 579 C C . PHE A 1 74 ? 7.296 0.930 -29.701 1.00 60.41 74 PHE A C 1
ATOM 581 O O . PHE A 1 74 ? 6.969 -0.259 -29.782 1.00 60.41 74 PHE A O 1
ATOM 588 N N . PRO A 1 75 ? 8.271 1.450 -30.468 1.00 57.69 75 PRO A N 1
ATOM 589 C CA . PRO A 1 75 ? 9.058 0.635 -31.387 1.00 57.69 75 PRO A CA 1
ATOM 590 C C . PRO A 1 75 ? 9.815 -0.467 -30.627 1.00 57.69 75 PRO A C 1
ATOM 592 O O . PRO A 1 75 ? 10.220 -0.286 -29.478 1.00 57.69 75 PRO A O 1
ATOM 595 N N . ASP A 1 76 ? 10.054 -1.612 -31.272 1.00 57.28 76 ASP A N 1
ATOM 596 C CA . ASP A 1 76 ? 10.601 -2.846 -30.668 1.00 57.28 76 ASP A CA 1
ATOM 597 C C . ASP A 1 76 ? 11.957 -2.702 -29.946 1.00 57.28 76 ASP A C 1
ATOM 599 O O . ASP A 1 76 ? 12.406 -3.611 -29.236 1.00 57.28 76 ASP A O 1
ATOM 603 N N . ASN A 1 77 ? 12.612 -1.549 -30.087 1.00 55.66 77 ASN A N 1
ATOM 604 C CA . ASN A 1 77 ? 13.917 -1.257 -29.513 1.00 55.66 77 ASN A CA 1
ATOM 605 C C . ASN A 1 77 ? 13.889 -0.939 -28.001 1.00 55.66 77 ASN A C 1
ATOM 607 O O . ASN A 1 77 ? 14.950 -0.839 -27.391 1.00 55.66 77 ASN A O 1
ATOM 611 N N . VAL A 1 78 ? 12.712 -0.828 -27.364 1.00 58.22 78 VAL A N 1
ATOM 612 C CA . VAL A 1 78 ? 12.575 -0.468 -25.931 1.00 58.22 78 VAL A CA 1
ATOM 613 C C . VAL A 1 78 ? 12.282 -1.669 -25.012 1.00 58.22 78 VAL A C 1
ATOM 615 O O . VAL A 1 78 ? 11.541 -1.581 -24.032 1.00 58.22 78 VAL A O 1
ATOM 618 N N . ARG A 1 79 ? 12.868 -2.838 -25.300 1.00 58.88 79 ARG A N 1
ATOM 619 C CA . ARG A 1 79 ? 12.649 -4.073 -24.514 1.00 58.88 79 ARG A CA 1
ATOM 620 C C . ARG A 1 79 ? 13.020 -3.930 -23.026 1.00 58.88 79 ARG A C 1
ATOM 622 O O . ARG A 1 79 ? 12.416 -4.594 -22.189 1.00 58.88 79 ARG A O 1
ATOM 629 N N . SER A 1 80 ? 13.952 -3.032 -22.692 1.00 65.31 80 SER A N 1
ATOM 630 C CA . SER A 1 80 ? 14.338 -2.696 -21.312 1.00 65.31 80 SER A CA 1
ATOM 631 C C . SER A 1 80 ? 13.238 -1.967 -20.531 1.00 65.31 80 SER A C 1
ATOM 633 O O . SER A 1 80 ? 13.073 -2.215 -19.339 1.00 65.31 80 SER A O 1
ATOM 635 N N . PHE A 1 81 ? 12.433 -1.128 -21.189 1.00 73.00 81 PHE A N 1
ATOM 636 C CA . PHE A 1 81 ? 11.355 -0.385 -20.529 1.00 73.00 81 PHE A CA 1
ATOM 637 C C . PHE A 1 81 ? 10.226 -1.303 -20.054 1.00 73.00 81 PHE A C 1
ATOM 639 O O . PHE A 1 81 ? 9.661 -1.086 -18.987 1.00 73.00 81 PHE A O 1
ATOM 646 N N . ARG A 1 82 ? 9.943 -2.380 -20.798 1.00 76.88 82 ARG A N 1
ATOM 647 C CA . ARG A 1 82 ? 8.884 -3.339 -20.440 1.00 76.88 82 ARG A CA 1
ATOM 648 C C . ARG A 1 82 ? 9.167 -4.049 -19.114 1.00 76.88 82 ARG A C 1
ATOM 650 O O . ARG A 1 82 ? 8.277 -4.136 -18.279 1.00 76.88 82 ARG A O 1
ATOM 657 N N . SER A 1 83 ? 10.405 -4.495 -18.894 1.00 79.62 83 SER A N 1
ATOM 658 C CA . SER A 1 83 ? 10.786 -5.142 -17.630 1.00 79.62 83 SER A CA 1
ATOM 659 C C . SER A 1 83 ? 10.757 -4.171 -16.446 1.00 79.62 83 SER A C 1
ATOM 661 O O . SER A 1 83 ? 10.395 -4.569 -15.343 1.00 79.62 83 SER A O 1
ATOM 663 N N . TYR A 1 84 ? 11.132 -2.907 -16.669 1.00 80.94 84 TYR A N 1
ATOM 664 C CA . TYR A 1 84 ? 11.039 -1.852 -15.657 1.00 80.94 84 TYR A CA 1
ATOM 665 C C . TYR A 1 84 ? 9.584 -1.588 -15.261 1.00 80.94 84 TYR A C 1
ATOM 667 O O . TYR A 1 84 ? 9.255 -1.552 -14.078 1.00 80.94 84 TYR A O 1
ATOM 675 N N . TYR A 1 85 ? 8.716 -1.441 -16.260 1.00 83.94 85 TYR A N 1
ATOM 676 C CA . TYR A 1 85 ? 7.296 -1.185 -16.067 1.00 83.94 85 TYR A CA 1
ATOM 677 C C . TYR A 1 85 ? 6.607 -2.310 -15.286 1.00 83.94 85 TYR A C 1
ATOM 679 O O . TYR A 1 85 ? 5.887 -2.050 -14.326 1.00 83.94 85 TYR A O 1
ATOM 687 N N . ASP A 1 86 ? 6.884 -3.563 -15.655 1.00 87.38 86 ASP A N 1
ATOM 688 C CA . ASP A 1 86 ? 6.356 -4.743 -14.967 1.00 87.38 86 ASP A CA 1
ATOM 689 C C . ASP A 1 86 ? 6.817 -4.797 -13.497 1.00 87.38 86 ASP A C 1
ATOM 691 O O . ASP A 1 86 ? 6.015 -5.070 -12.603 1.00 87.38 86 ASP A O 1
ATOM 695 N N . GLY A 1 87 ? 8.091 -4.481 -13.231 1.00 88.31 87 GLY A N 1
ATOM 696 C CA . GLY A 1 87 ? 8.629 -4.399 -11.871 1.00 88.31 87 GLY A CA 1
ATOM 697 C C . GLY A 1 87 ? 7.986 -3.288 -11.037 1.00 88.31 87 GLY A C 1
ATOM 698 O O . GLY A 1 87 ? 7.658 -3.508 -9.872 1.00 88.31 87 GLY A O 1
ATOM 699 N N . LEU A 1 88 ? 7.734 -2.124 -11.643 1.00 88.12 88 LEU A N 1
ATOM 700 C CA . LEU A 1 88 ? 7.069 -0.999 -10.988 1.00 88.12 88 LEU A CA 1
ATOM 701 C C . LEU A 1 88 ? 5.630 -1.340 -10.571 1.00 88.12 88 LEU A C 1
ATOM 703 O O . LEU A 1 88 ? 5.233 -1.009 -9.455 1.00 88.12 88 LEU A O 1
ATOM 707 N N . ILE A 1 89 ? 4.864 -2.030 -11.428 1.00 90.56 89 ILE A N 1
ATOM 708 C CA . ILE A 1 89 ? 3.502 -2.483 -11.094 1.00 90.56 89 ILE A CA 1
ATOM 709 C C . ILE A 1 89 ? 3.526 -3.351 -9.837 1.00 90.56 89 ILE A C 1
ATOM 711 O O . ILE A 1 89 ? 2.789 -3.080 -8.888 1.00 90.56 89 ILE A O 1
ATOM 715 N N . ILE A 1 90 ? 4.372 -4.386 -9.830 1.00 93.56 90 ILE A N 1
ATOM 716 C CA . ILE A 1 90 ? 4.463 -5.332 -8.714 1.00 93.56 90 ILE A CA 1
ATOM 717 C C . ILE A 1 90 ? 4.891 -4.618 -7.437 1.00 93.56 90 ILE A C 1
ATOM 719 O O . ILE A 1 90 ? 4.273 -4.821 -6.395 1.00 93.56 90 ILE A O 1
ATOM 723 N N . LEU A 1 91 ? 5.904 -3.754 -7.514 1.00 93.62 91 LEU A N 1
ATOM 724 C CA . LEU A 1 91 ? 6.397 -3.023 -6.354 1.00 93.62 91 LEU A CA 1
ATOM 725 C C . LEU A 1 91 ? 5.318 -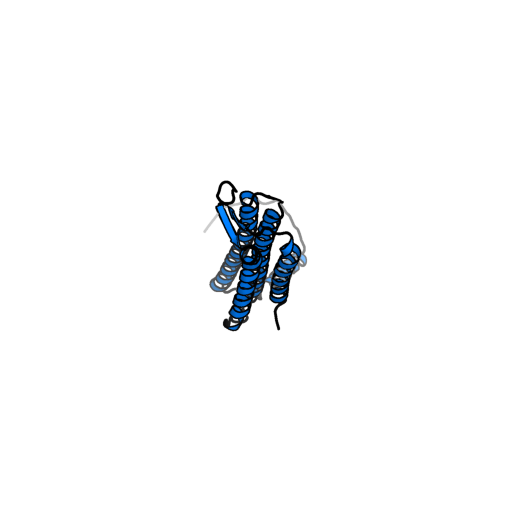2.132 -5.734 1.00 93.62 91 LEU A C 1
ATOM 727 O O . LEU A 1 91 ? 5.146 -2.151 -4.518 1.00 93.62 91 LEU A O 1
ATOM 731 N N . ILE A 1 92 ? 4.570 -1.384 -6.549 1.00 93.81 92 ILE A N 1
ATOM 732 C CA . ILE A 1 92 ? 3.486 -0.532 -6.045 1.00 93.81 92 ILE A CA 1
ATOM 733 C C . ILE A 1 92 ? 2.370 -1.385 -5.433 1.00 93.81 92 ILE A C 1
ATOM 735 O O . ILE A 1 92 ? 1.854 -1.038 -4.374 1.00 93.81 92 ILE A O 1
ATOM 739 N N . CYS A 1 93 ? 2.028 -2.527 -6.037 1.00 95.75 93 CYS A N 1
ATOM 740 C CA . CYS A 1 93 ? 1.038 -3.439 -5.459 1.00 95.75 93 CYS A CA 1
ATOM 741 C C . CYS A 1 93 ? 1.496 -3.993 -4.103 1.00 95.75 93 CYS A C 1
ATOM 743 O O . CYS A 1 93 ? 0.704 -4.022 -3.168 1.00 95.75 93 CYS A O 1
ATOM 745 N N . LEU A 1 94 ? 2.763 -4.396 -3.973 1.00 96.75 94 LEU A N 1
ATOM 746 C CA . LEU A 1 94 ? 3.330 -4.856 -2.702 1.00 96.75 94 LEU A CA 1
ATOM 747 C C . LEU A 1 94 ? 3.344 -3.745 -1.648 1.00 96.75 94 LEU A C 1
ATOM 749 O O . LEU A 1 94 ? 3.012 -3.997 -0.495 1.00 96.75 94 LEU A O 1
ATOM 753 N N . PHE A 1 95 ? 3.687 -2.520 -2.046 1.00 96.50 95 PHE A N 1
ATOM 754 C CA . PHE A 1 95 ? 3.658 -1.350 -1.175 1.00 96.50 95 PHE A CA 1
ATOM 755 C C . PHE A 1 95 ? 2.243 -1.067 -0.648 1.00 96.50 95 PHE A C 1
ATOM 757 O O . PHE A 1 95 ? 2.048 -0.946 0.560 1.00 96.50 95 PHE A O 1
ATOM 764 N N . LEU A 1 96 ? 1.240 -1.037 -1.531 1.00 96.88 96 LEU A N 1
ATOM 765 C CA . LEU A 1 96 ? -0.160 -0.838 -1.141 1.00 96.88 96 LEU A CA 1
ATOM 766 C C . LEU A 1 96 ? -0.684 -1.991 -0.275 1.00 96.88 96 LEU A C 1
ATOM 768 O O . LEU A 1 96 ? -1.359 -1.743 0.722 1.00 96.88 96 LEU A O 1
ATOM 772 N N . LEU A 1 97 ? -0.328 -3.237 -0.602 1.00 97.69 97 LEU A N 1
ATOM 773 C CA . LEU A 1 97 ? -0.666 -4.400 0.217 1.00 97.69 97 LEU A CA 1
ATOM 774 C C . LEU A 1 97 ? -0.056 -4.285 1.618 1.00 97.69 97 LEU A C 1
ATOM 776 O O . LEU A 1 97 ? -0.745 -4.536 2.599 1.00 97.69 97 LEU A O 1
ATOM 780 N N . ALA A 1 98 ? 1.206 -3.868 1.731 1.00 97.19 98 ALA A N 1
ATOM 781 C CA . ALA A 1 98 ? 1.862 -3.680 3.021 1.00 97.19 98 ALA A CA 1
ATOM 782 C C . ALA A 1 98 ? 1.175 -2.595 3.865 1.00 97.19 98 ALA A C 1
ATOM 784 O O . ALA A 1 98 ? 0.986 -2.793 5.062 1.00 97.19 98 ALA A O 1
ATOM 785 N N . ILE A 1 99 ? 0.737 -1.488 3.251 1.00 95.94 99 ILE A N 1
ATOM 786 C CA . ILE A 1 99 ? -0.060 -0.463 3.945 1.00 95.94 99 ILE A CA 1
ATOM 787 C C . ILE A 1 99 ? -1.403 -1.041 4.406 1.00 95.94 99 ILE A C 1
ATOM 789 O O . ILE A 1 99 ? -1.808 -0.814 5.546 1.00 95.94 99 ILE A O 1
ATOM 793 N N . ASN A 1 100 ? -2.090 -1.803 3.551 1.00 96.56 100 ASN A N 1
ATOM 794 C CA . ASN A 1 100 ? -3.360 -2.432 3.910 1.00 96.56 100 ASN A CA 1
ATOM 795 C C . ASN A 1 100 ? -3.192 -3.408 5.083 1.00 96.56 100 ASN A C 1
ATOM 797 O O . ASN A 1 100 ? -3.941 -3.327 6.051 1.00 96.56 100 ASN A O 1
ATOM 801 N N . LEU A 1 101 ? -2.163 -4.257 5.048 1.00 96.56 101 LEU A N 1
ATOM 802 C CA . LEU A 1 101 ? -1.836 -5.182 6.133 1.00 96.56 101 LEU A CA 1
ATOM 803 C C . LEU A 1 101 ? -1.482 -4.450 7.428 1.00 96.56 101 LEU A C 1
ATOM 805 O O . LEU A 1 101 ? -2.002 -4.806 8.478 1.00 96.56 101 LEU A O 1
ATOM 809 N N . GLN A 1 102 ? -0.651 -3.410 7.364 1.00 95.56 102 GLN A N 1
ATOM 810 C CA . GLN A 1 102 ? -0.316 -2.576 8.521 1.00 95.56 102 GLN A CA 1
ATOM 811 C C . GLN A 1 102 ? -1.578 -1.980 9.163 1.00 95.56 102 GLN A C 1
ATOM 813 O O . GLN A 1 102 ? -1.724 -1.997 10.383 1.00 95.56 102 GLN A O 1
ATOM 818 N N . SER A 1 103 ? -2.507 -1.487 8.343 1.00 94.81 103 SER A N 1
ATOM 819 C CA . SER A 1 103 ? -3.779 -0.938 8.809 1.00 94.81 103 SER A CA 1
ATOM 820 C C . SER A 1 103 ? -4.676 -2.010 9.447 1.00 94.81 103 SER A C 1
ATOM 822 O O . SER A 1 103 ? -5.250 -1.769 10.510 1.00 94.81 103 SER A O 1
ATOM 824 N N . ILE A 1 104 ? -4.752 -3.209 8.860 1.00 96.06 104 ILE A N 1
ATOM 825 C CA . ILE A 1 104 ? -5.494 -4.351 9.420 1.00 96.06 104 ILE A CA 1
ATOM 826 C C . ILE A 1 104 ? -4.898 -4.768 10.767 1.00 96.06 104 ILE A C 1
ATOM 828 O O . ILE A 1 104 ? -5.634 -4.913 11.737 1.00 96.06 104 ILE A O 1
ATOM 832 N N . LEU A 1 105 ? -3.573 -4.922 10.845 1.00 95.44 105 LEU A N 1
ATOM 833 C CA . LEU A 1 105 ? -2.870 -5.311 12.070 1.00 95.44 105 LEU A CA 1
ATOM 834 C C . LEU A 1 105 ? -3.148 -4.325 13.205 1.00 95.44 105 LEU A C 1
ATOM 836 O O . LEU A 1 105 ? -3.510 -4.751 14.301 1.00 95.44 105 LEU A O 1
ATOM 840 N N . TRP A 1 106 ? -3.074 -3.021 12.925 1.00 94.81 106 TRP A N 1
ATOM 841 C CA . TRP A 1 106 ? -3.411 -1.989 13.902 1.00 94.81 106 TRP A CA 1
ATOM 842 C C . TRP A 1 106 ? -4.839 -2.145 14.437 1.00 94.81 106 TRP A C 1
ATOM 844 O O . TRP A 1 106 ? -5.056 -2.134 15.648 1.00 94.81 106 TRP A O 1
ATOM 854 N N . ASN A 1 107 ? -5.813 -2.335 13.541 1.00 95.06 107 ASN A N 1
ATOM 855 C CA . ASN A 1 107 ? -7.227 -2.461 13.903 1.00 95.06 107 ASN A CA 1
ATOM 856 C C . ASN A 1 107 ? -7.583 -3.811 14.556 1.00 95.06 107 ASN A C 1
ATOM 858 O O . ASN A 1 107 ? -8.613 -3.906 15.215 1.00 95.06 107 ASN A O 1
ATOM 862 N N . LEU A 1 108 ? -6.727 -4.828 14.430 1.00 94.69 108 LEU A N 1
ATOM 863 C CA . LEU A 1 108 ? -6.803 -6.079 15.197 1.00 94.69 108 LEU A CA 1
ATOM 864 C C . LEU A 1 108 ? -6.159 -5.966 16.594 1.00 94.69 108 LEU A C 1
ATOM 866 O O . LEU A 1 108 ? -6.184 -6.926 17.359 1.00 94.69 108 LEU A O 1
ATOM 870 N N . GLY A 1 109 ? -5.575 -4.812 16.933 1.00 92.62 109 GLY A N 1
ATOM 871 C CA . GLY A 1 109 ? -4.934 -4.548 18.224 1.00 92.62 109 GLY A CA 1
ATOM 872 C C . GLY A 1 109 ? -3.408 -4.681 18.221 1.00 92.62 109 GLY A C 1
ATOM 873 O O . GLY A 1 109 ? -2.773 -4.376 19.229 1.00 92.62 109 GLY A O 1
ATOM 874 N N . LEU A 1 110 ? -2.789 -5.071 17.100 1.00 91.94 110 LEU A N 1
ATOM 875 C CA . LEU A 1 110 ? -1.332 -5.072 16.933 1.00 91.94 110 LEU A CA 1
ATOM 876 C C . LEU A 1 110 ? -0.865 -3.672 16.521 1.00 91.94 110 LEU A C 1
ATOM 878 O O . LEU A 1 110 ? -0.634 -3.380 15.347 1.00 91.94 110 LEU A O 1
ATOM 882 N N . GLN A 1 111 ? -0.742 -2.795 17.516 1.00 88.88 111 GLN A N 1
ATOM 883 C CA . GLN A 1 111 ? -0.456 -1.368 17.350 1.00 88.88 111 GLN A CA 1
ATOM 884 C C . GLN A 1 111 ? 1.024 -1.084 17.037 1.00 88.88 111 GLN A C 1
ATOM 886 O O . GLN A 1 111 ? 1.739 -0.428 17.791 1.00 88.88 111 GLN A O 1
ATOM 891 N N . ILE A 1 112 ? 1.505 -1.589 15.900 1.00 89.38 112 ILE A N 1
ATOM 892 C CA . ILE A 1 112 ? 2.831 -1.248 15.374 1.00 89.38 112 ILE A CA 1
ATOM 893 C C . ILE A 1 112 ? 2.799 0.208 14.906 1.00 89.38 112 ILE A C 1
ATOM 895 O O . ILE A 1 112 ? 1.965 0.555 14.075 1.00 89.38 112 ILE A O 1
ATOM 899 N N . THR A 1 113 ? 3.711 1.054 15.388 1.00 90.12 113 THR A N 1
ATOM 900 C CA . THR A 1 113 ? 3.724 2.488 15.068 1.00 90.12 113 THR A CA 1
ATOM 901 C C . THR A 1 113 ? 3.823 2.745 13.552 1.00 90.12 113 THR A C 1
ATOM 903 O O . THR A 1 113 ? 4.861 2.447 12.946 1.00 90.12 113 THR A O 1
ATOM 906 N N . PRO A 1 114 ? 2.807 3.372 12.923 1.00 89.19 114 PRO A N 1
ATOM 907 C CA . PRO A 1 114 ? 2.830 3.695 11.495 1.00 89.19 114 PRO A CA 1
ATOM 908 C C . PRO A 1 114 ? 3.986 4.626 11.115 1.00 89.19 114 PRO A C 1
ATOM 910 O O . PRO A 1 114 ? 4.542 4.505 10.025 1.00 89.19 114 PRO A O 1
ATOM 913 N N . ASN A 1 115 ? 4.417 5.484 12.044 1.00 91.38 115 ASN A N 1
ATOM 914 C CA . ASN A 1 115 ? 5.545 6.404 11.863 1.00 91.38 115 ASN A CA 1
ATOM 915 C C . ASN A 1 115 ? 6.886 5.692 11.673 1.00 91.38 115 ASN A C 1
ATOM 917 O O . ASN A 1 115 ? 7.822 6.301 11.169 1.00 91.38 115 ASN A O 1
ATOM 921 N N . THR A 1 116 ? 6.990 4.417 12.046 1.00 90.38 116 THR A N 1
ATOM 922 C CA . THR A 1 116 ? 8.171 3.597 11.759 1.00 90.38 116 THR A CA 1
ATOM 923 C C . THR A 1 116 ? 7.962 2.802 10.475 1.00 90.38 116 THR A C 1
ATOM 925 O O . THR A 1 116 ? 8.827 2.785 9.599 1.00 90.38 116 THR A O 1
ATOM 928 N N . THR A 1 117 ? 6.792 2.177 10.324 1.00 92.75 117 THR A N 1
ATOM 929 C CA . THR A 1 117 ? 6.497 1.305 9.182 1.00 92.75 117 THR A CA 1
ATOM 930 C C . THR A 1 117 ? 6.444 2.074 7.861 1.00 92.75 117 THR A C 1
ATOM 932 O O . THR A 1 117 ? 7.075 1.662 6.886 1.00 92.75 117 THR A O 1
ATOM 935 N N . PHE A 1 118 ? 5.724 3.198 7.798 1.00 92.75 118 PHE A N 1
ATOM 936 C CA . PHE A 1 118 ? 5.527 3.929 6.546 1.00 92.75 118 PHE A CA 1
ATOM 937 C C . PHE A 1 118 ? 6.840 4.476 5.970 1.00 92.75 118 PHE A C 1
ATOM 939 O O . PHE A 1 118 ? 7.089 4.210 4.792 1.00 92.75 118 PHE A O 1
ATOM 946 N N . PRO A 1 119 ? 7.733 5.145 6.732 1.00 94.75 119 PRO A N 1
ATOM 947 C CA . PRO A 1 119 ? 9.016 5.590 6.189 1.00 94.75 119 PRO A CA 1
ATOM 948 C C . PRO A 1 119 ? 9.885 4.457 5.640 1.00 94.75 119 PRO A C 1
ATOM 950 O O . PRO A 1 119 ? 10.532 4.645 4.614 1.00 94.75 119 PRO A O 1
ATOM 953 N N . ILE A 1 120 ? 9.869 3.270 6.260 1.00 95.62 120 ILE A N 1
ATOM 954 C CA . ILE A 1 120 ? 10.590 2.094 5.746 1.00 95.62 120 ILE A CA 1
ATOM 955 C C . ILE A 1 120 ? 10.011 1.656 4.396 1.00 95.62 120 ILE A C 1
ATOM 957 O O . ILE A 1 120 ? 10.759 1.472 3.434 1.00 95.62 120 ILE A O 1
ATOM 961 N N . LEU A 1 121 ? 8.682 1.533 4.298 1.00 95.44 121 LEU A N 1
ATOM 962 C CA . LEU A 1 121 ? 8.007 1.163 3.051 1.00 95.44 121 LEU A CA 1
ATOM 963 C C . LEU A 1 121 ? 8.280 2.183 1.936 1.00 95.44 121 LEU A C 1
ATOM 965 O O . LEU A 1 121 ? 8.623 1.797 0.816 1.00 95.44 121 LEU A O 1
ATOM 969 N N . PHE A 1 122 ? 8.191 3.480 2.247 1.00 95.06 122 PHE A N 1
ATOM 970 C CA . PHE A 1 122 ? 8.549 4.548 1.315 1.00 95.06 122 PHE A CA 1
ATOM 971 C C . PHE A 1 122 ? 10.028 4.482 0.928 1.00 95.06 122 PHE A C 1
ATOM 973 O O . PHE A 1 122 ? 10.348 4.625 -0.248 1.00 95.06 122 PHE A O 1
ATOM 980 N N . GLY A 1 123 ? 10.931 4.218 1.873 1.00 95.88 123 GLY A N 1
ATOM 981 C CA . GLY A 1 123 ? 12.362 4.074 1.617 1.00 95.88 123 GLY A CA 1
ATOM 982 C C . GLY A 1 123 ? 12.667 2.973 0.603 1.00 95.88 123 GLY A C 1
ATOM 983 O O . GLY A 1 123 ? 13.408 3.209 -0.347 1.00 95.88 123 GLY A O 1
ATOM 984 N N . ILE A 1 124 ? 12.038 1.801 0.740 1.00 94.50 124 ILE A N 1
ATOM 985 C CA . ILE A 1 124 ? 12.176 0.687 -0.213 1.00 94.50 124 ILE A CA 1
ATOM 986 C C . ILE A 1 124 ? 11.658 1.087 -1.601 1.00 94.50 124 ILE A C 1
ATOM 988 O O . ILE A 1 124 ? 12.329 0.843 -2.609 1.00 94.50 124 ILE A O 1
ATOM 992 N N . LEU A 1 125 ? 10.485 1.728 -1.659 1.00 93.62 125 LEU A N 1
ATOM 993 C CA . LEU A 1 125 ? 9.887 2.204 -2.906 1.00 93.62 125 LEU A CA 1
ATOM 994 C C . LEU A 1 125 ? 10.809 3.205 -3.622 1.00 93.62 125 LEU A C 1
ATOM 996 O O . LEU A 1 125 ? 11.130 3.026 -4.799 1.00 93.62 125 LEU A O 1
ATOM 1000 N N . TRP A 1 126 ? 11.275 4.231 -2.908 1.00 93.00 126 TRP A N 1
ATOM 1001 C CA . TRP A 1 126 ? 12.154 5.267 -3.450 1.00 93.00 126 TRP A CA 1
ATOM 1002 C C . TRP A 1 126 ? 13.528 4.731 -3.839 1.00 93.00 126 TRP A C 1
ATOM 1004 O O . TRP A 1 126 ? 14.059 5.112 -4.882 1.00 93.00 126 TRP A O 1
ATOM 1014 N N . PHE A 1 127 ? 14.085 3.811 -3.053 1.00 93.25 127 PHE A N 1
ATOM 1015 C CA . PHE A 1 127 ? 15.350 3.156 -3.366 1.00 93.25 127 PHE A CA 1
ATOM 1016 C C . PHE A 1 127 ? 15.276 2.397 -4.693 1.00 93.25 127 PHE A C 1
ATOM 1018 O O . PHE A 1 127 ? 16.130 2.583 -5.564 1.00 93.25 127 PHE A O 1
ATOM 1025 N N . TYR A 1 128 ? 14.219 1.602 -4.891 1.00 90.56 128 TYR A N 1
ATOM 1026 C CA . TYR A 1 128 ? 14.003 0.913 -6.160 1.00 90.56 128 TYR A CA 1
ATOM 1027 C C . TYR A 1 128 ? 13.864 1.905 -7.319 1.00 90.56 128 TYR A C 1
ATOM 1029 O O . TYR A 1 128 ? 14.524 1.745 -8.343 1.00 90.56 128 TYR A O 1
ATOM 1037 N N . LEU A 1 129 ? 13.058 2.961 -7.164 1.00 88.06 129 LEU A N 1
ATOM 1038 C CA . LEU A 1 129 ? 12.906 3.992 -8.197 1.00 88.06 129 LEU A CA 1
ATOM 1039 C C . LEU A 1 129 ? 14.246 4.659 -8.558 1.00 88.06 129 LEU A C 1
ATOM 1041 O O . LEU A 1 129 ? 14.512 4.890 -9.741 1.00 88.06 129 LEU A O 1
ATOM 1045 N N . GLY A 1 130 ? 15.104 4.909 -7.566 1.00 86.94 130 GLY A N 1
ATOM 1046 C CA . GLY A 1 130 ? 16.436 5.486 -7.747 1.00 86.94 130 GLY A CA 1
ATOM 1047 C C . GLY A 1 130 ? 17.383 4.594 -8.556 1.00 86.94 130 GLY A C 1
ATOM 1048 O O . GLY A 1 130 ? 18.015 5.076 -9.499 1.00 86.94 130 GLY A O 1
ATOM 1049 N N . ILE A 1 131 ? 17.434 3.290 -8.254 1.00 85.69 131 ILE A N 1
ATOM 1050 C CA . ILE A 1 131 ? 18.260 2.318 -9.000 1.00 85.69 131 ILE A CA 1
ATOM 1051 C C . ILE A 1 131 ? 17.918 2.349 -10.492 1.00 85.69 131 ILE A C 1
ATOM 1053 O O . ILE A 1 131 ? 18.801 2.455 -11.346 1.00 85.69 131 ILE A O 1
ATOM 1057 N N . GLN A 1 132 ? 16.625 2.343 -10.810 1.00 73.69 132 GLN A N 1
ATOM 1058 C CA . GLN A 1 132 ? 16.163 2.280 -12.193 1.00 73.69 132 GLN A CA 1
ATOM 1059 C C . GLN A 1 132 ? 16.474 3.568 -12.981 1.00 73.69 132 GLN A C 1
ATOM 1061 O O . GLN A 1 132 ? 16.645 3.530 -14.204 1.00 73.69 132 GLN A O 1
ATOM 1066 N N . GLY A 1 133 ? 16.570 4.718 -12.303 1.00 67.31 133 GLY A N 1
ATOM 1067 C CA . GLY A 1 133 ? 17.037 5.973 -12.900 1.00 67.31 133 GLY A CA 1
ATOM 1068 C C . GLY A 1 133 ? 18.520 5.933 -13.291 1.00 67.31 133 GLY A C 1
ATOM 1069 O O . GLY A 1 133 ? 18.889 6.413 -14.367 1.00 67.31 133 GLY A O 1
ATOM 1070 N N . GLY A 1 134 ? 19.360 5.300 -12.466 1.00 66.44 134 GLY A N 1
ATOM 1071 C CA . GLY A 1 134 ? 20.799 5.155 -12.713 1.00 66.44 134 GLY A CA 1
ATOM 1072 C C . GLY A 1 134 ? 21.125 4.318 -13.954 1.00 66.44 134 GLY A C 1
ATOM 1073 O O . GLY A 1 134 ? 21.983 4.696 -14.758 1.00 66.44 134 GLY A O 1
ATOM 1074 N N . ASP A 1 135 ? 20.387 3.229 -14.171 1.00 64.06 135 ASP A N 1
ATOM 1075 C CA . ASP A 1 135 ? 20.548 2.378 -15.357 1.00 64.06 135 ASP A CA 1
ATOM 1076 C C . ASP A 1 135 ? 20.182 3.107 -16.657 1.00 64.06 135 ASP A C 1
ATOM 1078 O O . ASP A 1 135 ? 20.790 2.884 -17.711 1.00 64.06 135 ASP A O 1
ATOM 1082 N N . ARG A 1 136 ? 19.239 4.051 -16.581 1.00 61.16 136 ARG A N 1
ATOM 1083 C CA . ARG A 1 136 ? 18.809 4.870 -17.717 1.00 61.16 136 ARG A CA 1
ATOM 1084 C C . ARG A 1 136 ? 19.914 5.824 -18.179 1.00 61.16 136 ARG A C 1
ATOM 1086 O O . ARG A 1 136 ? 20.168 5.926 -19.377 1.00 61.16 136 ARG A O 1
ATOM 1093 N N . HIS A 1 137 ? 20.617 6.466 -17.243 1.00 59.16 137 HIS A N 1
ATOM 1094 C CA . HIS A 1 137 ? 21.752 7.344 -17.550 1.00 59.16 137 HIS A CA 1
ATOM 1095 C C . HIS A 1 137 ? 22.889 6.577 -18.243 1.00 59.16 137 HIS A C 1
ATOM 1097 O O . HIS A 1 137 ? 23.424 7.028 -19.253 1.00 59.16 137 HIS A O 1
ATOM 1103 N N . ARG A 1 138 ? 23.199 5.361 -17.770 1.00 61.50 138 ARG A N 1
ATOM 1104 C CA . ARG A 1 138 ? 24.210 4.485 -18.389 1.00 61.50 138 ARG A CA 1
ATOM 1105 C C . ARG A 1 138 ? 23.823 4.059 -19.806 1.00 61.50 138 ARG A C 1
ATOM 1107 O O . ARG A 1 138 ? 24.687 3.999 -20.679 1.00 61.50 138 ARG A O 1
ATOM 1114 N N . TYR A 1 139 ? 22.537 3.795 -20.047 1.00 64.31 139 TYR A N 1
ATOM 1115 C CA . TYR A 1 139 ? 22.026 3.482 -21.381 1.00 64.31 139 TYR A CA 1
ATOM 1116 C C . TYR A 1 139 ? 22.168 4.669 -22.347 1.00 64.31 139 TYR A C 1
ATOM 1118 O O . TYR A 1 139 ? 22.678 4.488 -23.453 1.00 64.31 139 TYR A O 1
ATOM 1126 N N . TYR A 1 140 ? 21.787 5.882 -21.927 1.00 64.19 140 TYR A N 1
ATOM 1127 C CA . TYR A 1 140 ? 21.926 7.080 -22.760 1.00 64.19 140 TYR A CA 1
ATOM 1128 C C . TYR A 1 140 ? 23.384 7.419 -23.061 1.00 64.19 140 TYR A C 1
ATOM 1130 O O . TYR A 1 140 ? 23.697 7.669 -24.219 1.00 64.19 140 TYR A O 1
ATOM 1138 N N . LEU A 1 141 ? 24.280 7.348 -22.070 1.00 65.94 141 LEU A N 1
ATOM 1139 C CA . LEU A 1 141 ? 25.715 7.562 -22.285 1.00 65.94 141 LEU A CA 1
ATOM 1140 C C . LEU A 1 141 ? 26.318 6.543 -23.259 1.00 65.94 141 LEU A C 1
ATOM 1142 O O . LEU A 1 141 ? 27.115 6.900 -24.122 1.00 65.94 141 LEU A O 1
ATOM 1146 N N . ALA A 1 142 ? 25.918 5.273 -23.167 1.00 61.41 142 ALA A N 1
ATOM 1147 C CA . ALA A 1 142 ? 26.362 4.258 -24.117 1.00 61.41 142 ALA A CA 1
ATOM 1148 C C . ALA A 1 142 ? 25.821 4.527 -25.533 1.00 61.41 142 ALA A C 1
ATOM 1150 O O . ALA A 1 142 ? 26.528 4.314 -26.520 1.00 61.41 142 ALA A O 1
ATOM 1151 N N . GLN A 1 143 ? 24.579 5.004 -25.653 1.00 65.50 143 GLN A N 1
ATOM 1152 C CA . GLN A 1 143 ? 23.977 5.324 -26.944 1.00 65.50 143 GLN A CA 1
ATOM 1153 C C . GLN A 1 143 ? 24.600 6.574 -27.579 1.00 65.50 143 GLN A C 1
ATOM 1155 O O . GLN A 1 143 ? 24.914 6.541 -28.767 1.00 65.50 143 GLN A O 1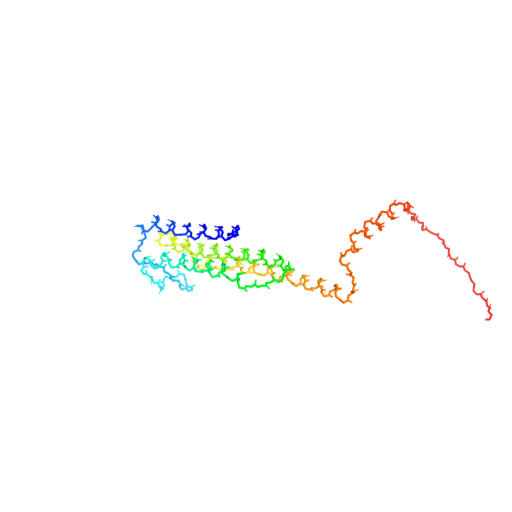
ATOM 1160 N N . THR A 1 144 ? 24.848 7.635 -26.811 1.00 60.94 144 THR A N 1
ATOM 1161 C CA . THR A 1 144 ? 25.523 8.842 -27.308 1.00 60.94 144 THR A CA 1
ATOM 1162 C C . THR A 1 144 ? 26.981 8.570 -27.660 1.00 60.94 144 THR A C 1
ATOM 1164 O O . THR A 1 144 ? 27.407 9.008 -28.721 1.00 60.94 144 THR A O 1
ATOM 1167 N N . ALA A 1 145 ? 27.717 7.766 -26.884 1.00 60.91 145 ALA A N 1
ATOM 1168 C CA . ALA A 1 145 ? 29.067 7.328 -27.257 1.00 60.91 145 ALA A CA 1
ATOM 1169 C C . ALA A 1 145 ? 29.070 6.561 -28.591 1.00 60.91 145 ALA A C 1
ATOM 1171 O O . ALA A 1 145 ? 29.909 6.801 -29.450 1.00 60.91 145 ALA A O 1
ATOM 1172 N N . THR A 1 146 ? 28.070 5.706 -28.831 1.00 63.50 146 THR A N 1
ATOM 1173 C CA . THR A 1 146 ? 27.938 4.990 -30.113 1.00 63.50 146 THR A CA 1
ATOM 1174 C C . THR A 1 146 ? 27.679 5.949 -31.289 1.00 63.50 146 THR A C 1
ATOM 1176 O O . THR A 1 146 ? 28.176 5.715 -32.389 1.00 63.50 146 THR A O 1
ATOM 1179 N N . ILE A 1 147 ? 26.904 7.019 -31.069 1.00 67.31 147 ILE A N 1
ATOM 1180 C CA . ILE A 1 147 ? 26.556 8.023 -32.091 1.00 67.31 147 ILE A CA 1
ATOM 1181 C C . ILE A 1 147 ? 27.727 8.978 -32.362 1.00 67.31 147 ILE A C 1
ATOM 1183 O O . ILE A 1 147 ? 28.005 9.275 -33.519 1.00 67.31 147 ILE A O 1
ATOM 1187 N N . VAL A 1 148 ? 28.423 9.433 -31.316 1.00 71.06 148 VAL A N 1
ATOM 1188 C CA . VAL A 1 148 ? 29.547 10.379 -31.410 1.00 71.06 148 VAL A CA 1
ATOM 1189 C C . VAL A 1 148 ? 30.813 9.693 -31.927 1.00 71.06 148 VAL A C 1
ATOM 1191 O O . VAL A 1 148 ? 31.506 10.252 -32.770 1.00 71.06 148 VAL A O 1
ATOM 1194 N N . GLU A 1 149 ? 31.109 8.471 -31.475 1.00 69.88 149 GLU A N 1
ATOM 1195 C CA . GLU A 1 149 ? 32.317 7.740 -31.887 1.00 69.88 149 GLU A CA 1
ATOM 1196 C C . GLU A 1 149 ? 32.118 6.939 -33.187 1.00 69.88 149 GLU A C 1
ATOM 1198 O O . GLU A 1 149 ? 33.078 6.408 -33.746 1.00 69.88 149 GLU A O 1
ATOM 1203 N N . GLY A 1 150 ? 30.878 6.805 -33.676 1.00 58.84 150 GLY A N 1
ATOM 1204 C CA . GLY A 1 150 ? 30.559 6.076 -34.909 1.00 58.84 150 GLY A CA 1
ATOM 1205 C C . GLY A 1 150 ? 30.900 4.579 -34.873 1.00 58.84 150 GLY A C 1
ATOM 1206 O O . GLY A 1 150 ? 30.939 3.930 -35.920 1.00 58.84 150 GLY A O 1
ATOM 1207 N N . VAL A 1 151 ? 31.169 4.003 -33.694 1.00 60.22 151 VAL A N 1
ATOM 1208 C CA . VAL A 1 151 ? 31.620 2.611 -33.543 1.00 60.22 151 VAL A CA 1
ATOM 1209 C C . VAL A 1 151 ? 30.418 1.659 -33.540 1.00 60.22 151 VAL A C 1
ATOM 1211 O O . VAL A 1 151 ? 29.646 1.636 -32.582 1.00 60.22 151 VAL A O 1
ATOM 1214 N N . PRO A 1 152 ? 30.248 0.779 -34.546 1.00 55.06 152 PRO A N 1
ATOM 1215 C CA . PRO A 1 152 ? 29.131 -0.156 -34.561 1.00 55.06 152 PRO A CA 1
ATOM 1216 C C . PRO A 1 152 ? 29.295 -1.217 -33.467 1.00 55.06 152 PRO A C 1
ATOM 1218 O O . PRO A 1 152 ? 30.323 -1.899 -33.386 1.00 55.06 152 PRO A O 1
ATOM 1221 N N . ARG A 1 153 ? 28.222 -1.451 -32.699 1.00 57.38 153 ARG A N 1
ATOM 1222 C CA . ARG A 1 153 ? 28.126 -2.403 -31.567 1.00 57.38 153 ARG A CA 1
ATOM 1223 C C . ARG A 1 153 ? 28.587 -3.843 -31.875 1.00 57.38 153 ARG A C 1
ATOM 1225 O O . ARG A 1 153 ? 28.796 -4.633 -30.960 1.00 57.38 153 ARG A O 1
ATOM 1232 N N . ARG A 1 154 ? 28.745 -4.212 -33.154 1.00 52.41 154 ARG A N 1
ATOM 1233 C CA . ARG A 1 154 ? 29.138 -5.562 -33.601 1.00 52.41 154 ARG A CA 1
ATOM 1234 C C . ARG A 1 154 ? 30.644 -5.853 -33.543 1.00 52.41 154 ARG A C 1
ATOM 1236 O O . ARG A 1 154 ? 31.011 -7.020 -33.633 1.00 52.41 154 ARG A O 1
ATOM 1243 N N . ARG A 1 155 ? 31.527 -4.854 -33.408 1.00 50.62 155 ARG A N 1
ATOM 1244 C CA . ARG A 1 155 ? 32.978 -5.053 -33.638 1.00 50.62 155 ARG A CA 1
ATOM 1245 C C . ARG A 1 155 ? 33.866 -5.198 -32.400 1.00 50.62 155 ARG A C 1
ATOM 1247 O O . ARG A 1 155 ? 35.054 -5.456 -32.566 1.00 50.62 155 ARG A O 1
ATOM 1254 N N . THR A 1 156 ? 33.339 -5.075 -31.184 1.00 49.66 156 THR A N 1
ATOM 1255 C CA . THR A 1 156 ? 34.172 -5.079 -29.963 1.00 49.66 156 THR A CA 1
ATOM 1256 C C . THR A 1 156 ? 34.358 -6.463 -29.337 1.00 49.66 156 THR A C 1
ATOM 1258 O O . THR A 1 156 ? 35.449 -6.764 -28.858 1.00 49.66 156 THR A O 1
ATOM 1261 N N . ARG A 1 157 ? 33.373 -7.373 -29.415 1.00 49.41 157 ARG A N 1
ATOM 1262 C CA . ARG A 1 157 ? 33.517 -8.717 -28.810 1.00 49.41 157 ARG A CA 1
ATOM 1263 C C . ARG A 1 157 ? 34.500 -9.631 -29.552 1.00 49.41 157 ARG A C 1
ATOM 1265 O O . ARG A 1 157 ? 35.225 -10.379 -28.904 1.00 49.41 157 ARG A O 1
ATOM 1272 N N . SER A 1 158 ? 34.570 -9.563 -30.884 1.00 44.19 158 SER A N 1
ATOM 1273 C CA . SER A 1 158 ? 35.519 -10.378 -31.660 1.00 44.19 158 SER A CA 1
ATOM 1274 C C . SER A 1 158 ? 36.935 -9.794 -31.675 1.00 44.19 158 SER A C 1
ATOM 1276 O O . SER A 1 158 ? 37.900 -10.554 -31.625 1.00 44.19 158 SER A O 1
ATOM 1278 N N . ARG A 1 159 ? 37.088 -8.460 -31.671 1.00 46.69 159 ARG A N 1
ATOM 1279 C CA . ARG A 1 159 ? 38.410 -7.811 -31.639 1.00 46.69 159 ARG A CA 1
ATOM 1280 C C . ARG A 1 159 ? 39.137 -7.990 -30.310 1.00 46.69 159 ARG A C 1
ATOM 1282 O O . ARG A 1 159 ? 40.324 -8.273 -30.357 1.00 46.69 159 ARG A O 1
ATOM 1289 N N . CYS A 1 160 ? 38.469 -7.914 -29.155 1.00 49.94 160 CYS A N 1
ATOM 1290 C CA . CYS A 1 160 ? 39.130 -8.193 -27.870 1.00 49.94 160 CYS A CA 1
ATOM 1291 C C . CYS A 1 160 ? 39.542 -9.666 -27.742 1.00 49.94 160 CYS A C 1
ATOM 1293 O O . CYS A 1 160 ? 40.635 -9.950 -27.263 1.00 49.94 160 CYS A O 1
ATOM 1295 N N . ARG A 1 161 ? 38.722 -10.604 -28.242 1.00 50.03 161 ARG A N 1
ATOM 1296 C CA . ARG A 1 161 ? 39.059 -12.036 -28.227 1.00 50.03 161 ARG A CA 1
ATOM 1297 C C . ARG A 1 161 ? 40.224 -12.365 -29.166 1.00 50.03 161 ARG A C 1
ATOM 1299 O O . ARG A 1 161 ? 41.106 -13.122 -28.784 1.00 50.03 161 ARG A O 1
ATOM 1306 N N . ASN A 1 162 ? 40.279 -11.737 -30.343 1.00 46.97 162 ASN A N 1
ATOM 1307 C CA . ASN A 1 162 ? 41.385 -11.915 -31.287 1.00 46.97 162 ASN A CA 1
ATOM 1308 C C . ASN A 1 162 ? 42.650 -11.151 -30.871 1.00 46.97 162 ASN A C 1
ATOM 1310 O O . ASN A 1 162 ? 43.742 -11.651 -31.093 1.00 46.97 162 ASN A O 1
ATOM 1314 N N . ALA A 1 163 ? 42.538 -9.980 -30.237 1.00 52.50 163 ALA A N 1
ATOM 1315 C CA . ALA A 1 163 ? 43.690 -9.240 -29.717 1.00 52.50 163 ALA A CA 1
ATOM 1316 C C . ALA A 1 163 ? 44.345 -9.963 -28.530 1.00 52.50 163 ALA A C 1
ATOM 1318 O O . ALA A 1 163 ? 45.570 -9.990 -28.436 1.00 52.50 163 ALA A O 1
ATOM 1319 N N . LEU A 1 164 ? 43.544 -10.600 -27.667 1.00 49.47 164 LEU A N 1
ATOM 1320 C CA . LEU A 1 164 ? 44.046 -11.454 -26.590 1.00 49.47 164 LEU A CA 1
ATOM 1321 C C . LEU A 1 164 ? 44.653 -12.752 -27.151 1.00 49.47 164 LEU A C 1
ATOM 1323 O O . LEU A 1 164 ? 45.757 -13.111 -26.761 1.00 49.47 164 LEU A O 1
ATOM 1327 N N . ALA A 1 165 ? 44.006 -13.384 -28.140 1.00 51.47 165 ALA A N 1
ATOM 1328 C CA . ALA A 1 165 ? 44.520 -14.586 -28.807 1.00 51.47 165 ALA A CA 1
ATOM 1329 C C . ALA A 1 165 ? 45.813 -14.339 -29.613 1.00 51.47 165 ALA A C 1
ATOM 1331 O O . ALA A 1 165 ? 46.698 -15.189 -29.643 1.00 51.47 165 ALA A O 1
ATOM 1332 N N . LEU A 1 166 ? 45.967 -13.163 -30.232 1.00 51.47 166 LEU A N 1
ATOM 1333 C CA . LEU A 1 166 ? 47.194 -12.764 -30.934 1.00 51.47 166 LEU A CA 1
ATOM 1334 C C . LEU A 1 166 ? 48.336 -12.428 -29.962 1.00 51.47 166 LEU A C 1
ATOM 1336 O O . LEU A 1 166 ? 49.497 -12.658 -30.298 1.00 51.47 166 LEU A O 1
ATOM 1340 N N . ARG A 1 167 ? 48.021 -11.934 -28.755 1.00 48.91 167 ARG A N 1
ATOM 1341 C CA . ARG A 1 167 ? 48.997 -11.721 -27.671 1.00 48.91 167 ARG A CA 1
ATOM 1342 C C . ARG A 1 167 ? 49.458 -13.022 -27.016 1.00 48.91 167 ARG A C 1
ATOM 1344 O O . ARG A 1 167 ? 50.588 -13.077 -26.557 1.00 48.91 167 ARG A O 1
ATOM 1351 N N . THR A 1 168 ? 48.617 -14.054 -26.980 1.00 54.56 168 THR A N 1
ATOM 1352 C CA . THR A 1 168 ? 49.002 -15.382 -26.473 1.00 54.56 168 THR A CA 1
ATOM 1353 C C . THR A 1 168 ? 49.690 -16.244 -27.533 1.00 54.56 168 THR A C 1
ATOM 1355 O O . THR A 1 168 ? 50.473 -17.115 -27.179 1.00 54.56 168 THR A O 1
ATOM 1358 N N . ALA A 1 169 ? 49.432 -16.002 -28.825 1.00 50.94 169 ALA A N 1
ATOM 1359 C CA . ALA A 1 169 ? 50.076 -16.720 -29.930 1.00 50.94 169 ALA A CA 1
ATOM 1360 C C . ALA A 1 169 ? 51.479 -16.185 -30.278 1.00 50.94 169 ALA A C 1
ATOM 1362 O O . ALA A 1 169 ? 52.335 -16.946 -30.721 1.00 50.94 169 ALA A O 1
ATOM 1363 N N . LYS A 1 170 ? 51.746 -14.890 -30.061 1.00 48.09 170 LYS A N 1
ATOM 1364 C CA . LYS A 1 170 ? 53.099 -14.316 -30.132 1.00 48.09 170 LYS A CA 1
ATOM 1365 C C . LYS A 1 170 ? 53.736 -14.383 -28.749 1.00 48.09 170 LYS A C 1
ATOM 1367 O O . LYS A 1 170 ? 53.669 -13.425 -27.986 1.00 48.09 170 LYS A O 1
ATOM 1372 N N . GLY A 1 171 ? 54.268 -15.555 -28.412 1.00 42.47 171 GLY A N 1
ATOM 1373 C CA . GLY A 1 171 ? 54.913 -15.807 -27.129 1.00 42.47 171 GLY A CA 1
ATOM 1374 C C . GLY A 1 171 ? 56.002 -14.790 -26.777 1.00 42.47 171 GLY A C 1
ATOM 1375 O O . GLY A 1 171 ? 56.659 -14.227 -27.651 1.00 42.47 171 GLY A O 1
ATOM 1376 N N . GLY A 1 172 ? 56.203 -14.611 -25.471 1.00 40.06 172 GLY A N 1
ATOM 1377 C CA . GLY A 1 172 ? 57.415 -14.010 -24.925 1.00 40.06 172 GLY A CA 1
ATOM 1378 C C . GLY A 1 172 ? 57.154 -12.853 -23.972 1.00 40.06 172 GLY A C 1
ATOM 1379 O O . GLY A 1 172 ? 57.148 -11.693 -24.372 1.00 40.06 172 GLY A O 1
ATOM 1380 N N . TRP A 1 173 ? 57.027 -13.167 -22.682 1.00 45.25 173 TRP A N 1
ATOM 1381 C CA . TRP A 1 173 ? 57.474 -12.247 -21.639 1.00 45.25 173 TRP A CA 1
ATOM 1382 C C . TRP A 1 173 ? 59.004 -12.178 -21.717 1.00 45.25 173 TRP A C 1
ATOM 1384 O O . TRP A 1 173 ? 59.694 -13.007 -21.136 1.00 45.25 173 TRP A O 1
ATOM 1394 N N . GLY A 1 174 ? 59.526 -11.233 -22.494 1.00 38.34 174 GLY A N 1
ATOM 1395 C CA . GLY A 1 174 ? 60.936 -10.857 -22.486 1.00 38.34 174 GLY A CA 1
ATOM 1396 C C . GLY A 1 174 ? 61.087 -9.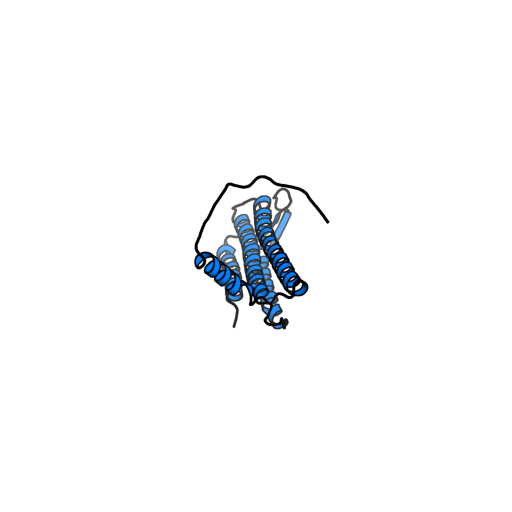545 -21.734 1.00 38.34 174 GLY A C 1
ATOM 1397 O O . GLY A 1 174 ? 60.987 -8.477 -22.330 1.00 38.34 174 GLY A O 1
ATOM 1398 N N . VAL A 1 175 ? 61.260 -9.626 -20.417 1.00 45.47 175 VAL A N 1
ATOM 1399 C CA . VAL A 1 175 ? 61.836 -8.526 -19.641 1.00 45.47 175 VAL A CA 1
ATOM 1400 C C . VAL A 1 175 ? 63.330 -8.572 -19.928 1.00 45.47 175 VAL A C 1
ATOM 1402 O O . VAL A 1 175 ? 63.983 -9.515 -19.493 1.00 45.47 175 VAL A O 1
ATOM 1405 N N . ASP A 1 176 ? 63.864 -7.592 -20.656 1.00 35.38 176 ASP A N 1
ATOM 1406 C CA . ASP A 1 176 ? 65.303 -7.344 -20.636 1.00 35.38 176 ASP A CA 1
ATOM 1407 C C . ASP A 1 176 ? 65.576 -5.896 -20.238 1.00 35.38 176 ASP A C 1
ATOM 1409 O O . ASP A 1 176 ? 65.187 -4.927 -20.892 1.00 35.38 176 ASP A O 1
ATOM 1413 N N . SER A 1 177 ? 66.195 -5.787 -19.075 1.00 44.88 177 SER A N 1
ATOM 1414 C CA . SER A 1 177 ? 66.660 -4.572 -18.442 1.00 44.88 177 SER A CA 1
ATOM 1415 C C . SER A 1 177 ? 68.185 -4.602 -18.487 1.00 44.88 177 SER A C 1
ATOM 1417 O O . SER A 1 177 ? 68.769 -5.271 -17.633 1.00 44.88 177 SER A O 1
ATOM 1419 N N . ARG A 1 178 ? 68.814 -3.890 -19.440 1.00 35.97 178 ARG A N 1
ATOM 1420 C CA . ARG A 1 178 ? 70.134 -3.207 -19.351 1.00 35.97 178 ARG A CA 1
ATOM 1421 C C . ARG A 1 178 ? 70.703 -2.845 -20.736 1.00 35.97 178 ARG A C 1
ATOM 1423 O O . ARG A 1 178 ? 70.540 -3.581 -21.698 1.00 35.97 178 ARG A O 1
ATOM 1430 N N . SER A 1 179 ? 71.507 -1.772 -20.740 1.00 36.09 179 SER A N 1
ATOM 1431 C CA . SER A 1 179 ? 72.363 -1.225 -21.819 1.00 36.09 179 SER A CA 1
ATOM 1432 C C . SER A 1 179 ? 71.615 -0.452 -22.928 1.00 36.09 179 SER A C 1
ATOM 1434 O O . SER A 1 179 ? 70.583 -0.892 -23.396 1.00 36.09 179 SER A O 1
ATOM 1436 N N . ALA A 1 180 ? 72.014 0.742 -23.372 1.00 36.75 180 ALA A N 1
ATOM 1437 C CA . ALA A 1 180 ? 73.339 1.341 -23.373 1.00 36.75 180 ALA A CA 1
ATOM 1438 C C . ALA A 1 180 ? 73.303 2.877 -23.240 1.00 36.75 180 ALA A C 1
ATOM 1440 O O . ALA A 1 180 ? 72.519 3.587 -23.867 1.00 36.75 180 ALA A O 1
ATOM 1441 N N . THR A 1 181 ? 74.223 3.356 -22.415 1.00 44.25 181 THR A N 1
ATOM 1442 C CA . THR A 1 181 ? 74.769 4.707 -22.330 1.00 44.25 181 THR A CA 1
ATOM 1443 C C . THR A 1 181 ? 75.569 5.062 -23.597 1.00 44.25 181 THR A C 1
ATOM 1445 O O . THR A 1 181 ? 76.163 4.183 -24.215 1.00 44.25 181 THR A O 1
ATOM 1448 N N . THR A 1 182 ? 75.695 6.372 -23.874 1.00 40.28 182 THR A N 1
ATOM 1449 C CA . THR A 1 182 ? 76.752 7.064 -24.667 1.00 40.28 182 THR A CA 1
ATOM 1450 C C . THR A 1 182 ? 76.875 6.794 -26.181 1.00 40.28 182 THR A C 1
ATOM 1452 O O . THR A 1 182 ? 77.214 5.687 -26.572 1.00 40.28 182 THR A O 1
ATOM 1455 N N . ARG A 1 183 ? 76.796 7.836 -27.041 1.00 36.69 183 ARG A N 1
ATOM 1456 C CA . ARG A 1 183 ? 77.943 8.648 -27.547 1.00 36.69 183 ARG A CA 1
ATOM 1457 C C . ARG A 1 183 ? 77.550 9.656 -28.664 1.00 36.69 183 ARG A C 1
ATOM 1459 O O . ARG A 1 183 ? 76.806 9.304 -29.566 1.00 36.69 183 ARG A O 1
ATOM 1466 N N . SER A 1 184 ? 78.144 10.860 -28.575 1.00 39.94 184 SER A N 1
ATOM 1467 C CA . SER A 1 184 ? 78.586 11.831 -29.621 1.00 39.94 184 SER A CA 1
ATOM 1468 C C . SER A 1 184 ? 77.624 12.296 -30.734 1.00 39.94 184 SER A C 1
ATOM 1470 O O . SER A 1 184 ? 77.147 11.497 -31.522 1.00 39.94 184 SER A O 1
ATOM 1472 N N . GLN A 1 185 ? 77.311 13.596 -30.858 1.00 45.91 185 GLN A N 1
ATOM 1473 C CA . GLN A 1 185 ? 78.149 14.658 -31.471 1.00 45.91 185 GLN A CA 1
ATOM 1474 C C . GLN A 1 185 ? 78.670 14.323 -32.888 1.00 45.91 185 GLN A C 1
ATOM 1476 O O . GLN A 1 185 ? 79.627 13.570 -33.006 1.00 45.91 185 GLN A O 1
ATOM 1481 N N . THR A 1 186 ? 78.105 14.949 -33.937 1.00 44.28 186 THR A N 1
ATOM 1482 C CA . THR A 1 186 ? 78.740 15.877 -34.921 1.00 44.28 186 THR A CA 1
ATOM 1483 C C . THR A 1 186 ? 78.139 15.826 -36.340 1.00 44.28 186 THR A C 1
ATOM 1485 O O . THR A 1 186 ? 77.964 14.754 -36.898 1.00 44.28 186 THR A O 1
ATOM 1488 N N . ARG A 1 187 ? 77.973 17.042 -36.904 1.00 43.19 187 ARG A N 1
ATOM 1489 C CA . ARG A 1 187 ? 78.035 17.479 -38.322 1.00 43.19 187 ARG A CA 1
ATOM 1490 C C . ARG A 1 187 ? 76.973 16.965 -39.314 1.00 43.19 187 ARG A C 1
ATOM 1492 O O . ARG A 1 187 ? 76.988 15.806 -39.701 1.00 43.19 187 ARG A O 1
ATOM 1499 N N . HIS A 1 188 ? 76.163 17.877 -39.857 1.00 44.19 188 HIS A N 1
ATOM 1500 C CA . HIS A 1 188 ? 76.546 18.749 -40.978 1.00 44.19 188 HIS A CA 1
ATOM 1501 C C . HIS A 1 188 ? 75.761 20.061 -40.946 1.00 44.19 188 HIS A C 1
ATOM 1503 O O . HIS A 1 188 ? 74.636 20.043 -40.400 1.00 44.19 188 HIS A O 1
#